Protein AF-L9X2I9-F1 (afdb_monomer_lite)

pLDDT: mean 94.03, std 6.96, range [42.66, 98.81]

Sequence (224 aa):
MGAYCETPVAVFLYNRPDTTARMIEAVAAVEPETLYVVANGPVDERDAERCAAARAAVEDRIDWDCDVRRTYRERNHGVSSVHEGIDWVFEREQEAIFVEDDCVPNESFFEFCEAMLERYRDDERIMSVNGTNRLETWKTDRRDYHFVTYQGVWGWATWRRAWEHYDPEMREWADPGVRNRVRDVICDDEQVAYQFERFRKRYEGESVAWSKPWRFAITINNGR

Radius of gyration: 18.01 Å; chains: 1; bounding box: 46×40×46 Å

Structure (mmCIF, N/CA/C/O backbone):
data_AF-L9X2I9-F1
#
_entry.id   AF-L9X2I9-F1
#
loop_
_atom_site.group_PDB
_atom_site.id
_atom_site.type_symbol
_atom_site.label_atom_id
_atom_site.label_alt_id
_atom_site.label_comp_id
_atom_site.label_asym_id
_atom_site.label_entity_id
_atom_site.label_seq_id
_atom_site.pdbx_PDB_ins_code
_atom_site.Cartn_x
_atom_site.Cartn_y
_atom_site.Cartn_z
_atom_site.occupancy
_atom_site.B_iso_or_equiv
_atom_site.auth_seq_id
_atom_site.auth_comp_id
_atom_site.auth_asym_id
_atom_site.auth_atom_id
_atom_site.pdbx_PDB_model_num
ATOM 1 N N . MET A 1 1 ? -26.133 -10.181 8.904 1.00 42.66 1 MET A N 1
ATOM 2 C CA . MET A 1 1 ? -24.872 -10.933 9.026 1.00 42.66 1 MET A CA 1
ATOM 3 C C . MET A 1 1 ? -23.821 -9.947 8.581 1.00 42.66 1 MET A C 1
ATOM 5 O O . MET A 1 1 ? -23.955 -9.492 7.453 1.00 42.66 1 MET A O 1
ATOM 9 N N . GLY A 1 2 ? -22.970 -9.476 9.498 1.00 55.00 2 GLY A N 1
ATOM 10 C CA . GLY A 1 2 ? -21.916 -8.511 9.169 1.00 55.00 2 GLY A CA 1
ATOM 11 C C . GLY A 1 2 ? -21.012 -9.079 8.080 1.00 55.00 2 GLY A C 1
ATOM 12 O O . GLY A 1 2 ? -20.888 -10.303 7.977 1.00 55.00 2 GLY A O 1
ATOM 13 N N . ALA A 1 3 ? -20.485 -8.210 7.220 1.00 62.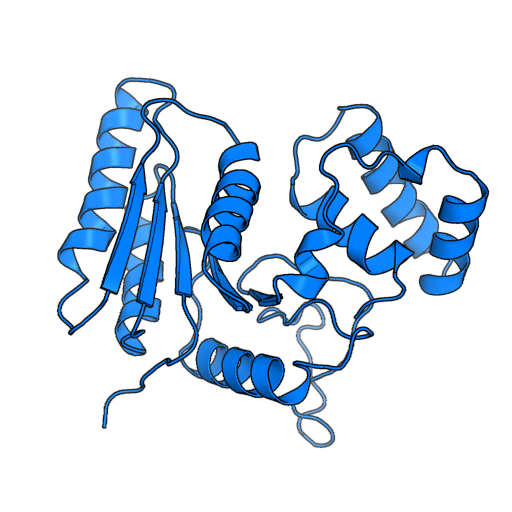09 3 ALA A N 1
ATOM 14 C CA . ALA A 1 3 ? -19.417 -8.602 6.315 1.00 62.09 3 ALA A CA 1
ATOM 15 C C . ALA A 1 3 ? -18.187 -8.918 7.173 1.00 62.09 3 ALA A C 1
ATOM 17 O O . ALA A 1 3 ? -17.906 -8.191 8.120 1.00 62.09 3 ALA A O 1
ATOM 18 N N . TYR A 1 4 ? -17.514 -10.022 6.872 1.00 86.81 4 TYR A N 1
ATOM 19 C CA . TYR A 1 4 ? -16.376 -10.516 7.633 1.00 86.81 4 TYR A CA 1
ATOM 20 C C . TYR A 1 4 ? -15.234 -10.755 6.657 1.00 86.81 4 TYR A C 1
ATOM 22 O O . TYR A 1 4 ? -15.432 -11.453 5.663 1.00 86.81 4 TYR A O 1
ATOM 30 N N . CYS A 1 5 ? -14.083 -10.143 6.920 1.00 91.75 5 CYS A N 1
ATOM 31 C CA . CYS A 1 5 ? -12.882 -10.256 6.100 1.00 91.75 5 CYS A CA 1
ATOM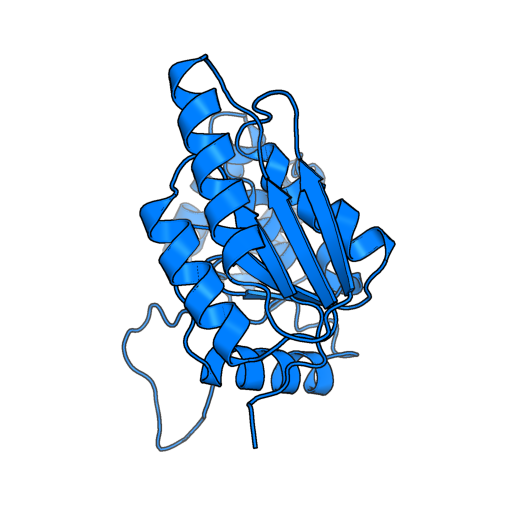 32 C C . CYS A 1 5 ? -11.880 -11.182 6.805 1.00 91.75 5 CYS A C 1
ATOM 34 O O . CYS A 1 5 ? -11.317 -10.829 7.845 1.00 91.75 5 CYS A O 1
ATOM 36 N N . GLU A 1 6 ? -11.650 -12.361 6.230 1.00 95.25 6 GLU A N 1
ATOM 37 C CA . GLU A 1 6 ? -10.678 -13.345 6.725 1.00 95.25 6 GLU A CA 1
ATOM 38 C C . GLU A 1 6 ? -9.246 -12.933 6.359 1.00 95.25 6 GLU A C 1
ATOM 40 O O . GLU A 1 6 ? -8.290 -13.212 7.085 1.00 95.25 6 GLU A O 1
ATOM 45 N N . THR A 1 7 ? -9.076 -12.234 5.233 1.00 97.81 7 THR A N 1
ATOM 46 C CA . THR A 1 7 ? -7.754 -11.753 4.818 1.00 97.81 7 THR A CA 1
ATOM 47 C C . THR A 1 7 ? -7.257 -10.630 5.739 1.00 97.81 7 THR A C 1
ATOM 49 O O . THR A 1 7 ? -7.987 -9.658 5.953 1.00 97.81 7 THR A O 1
ATOM 52 N N . PRO A 1 8 ? -5.994 -10.673 6.216 1.00 98.50 8 PRO A N 1
ATOM 53 C CA . PRO A 1 8 ? -5.418 -9.592 7.008 1.00 98.50 8 PRO A CA 1
ATOM 54 C C . PRO A 1 8 ? -5.483 -8.238 6.293 1.00 98.50 8 PRO A C 1
ATOM 56 O O . PRO A 1 8 ? -5.056 -8.098 5.141 1.00 98.50 8 PRO A O 1
ATOM 59 N N . VAL A 1 9 ? -5.963 -7.215 7.001 1.00 98.62 9 VAL A N 1
ATOM 60 C CA . VAL A 1 9 ? -6.027 -5.837 6.496 1.00 98.62 9 VAL A CA 1
ATOM 61 C C . VAL A 1 9 ? -4.955 -5.001 7.182 1.00 98.62 9 VAL A C 1
ATOM 63 O O . VAL A 1 9 ? -4.822 -5.019 8.401 1.00 98.62 9 VAL A O 1
ATOM 66 N N . ALA A 1 10 ? -4.193 -4.238 6.408 1.00 98.62 10 ALA A N 1
ATOM 67 C CA . ALA A 1 10 ? -3.175 -3.320 6.885 1.00 98.62 10 ALA A CA 1
ATOM 68 C C . ALA A 1 10 ? -3.505 -1.883 6.486 1.00 98.62 10 ALA A C 1
ATOM 70 O O . ALA A 1 10 ? -3.613 -1.551 5.303 1.00 98.62 10 ALA A O 1
ATOM 71 N N . VAL A 1 11 ? -3.630 -1.019 7.490 1.00 98.50 11 VAL A N 1
ATOM 72 C CA . VAL A 1 11 ? -3.885 0.408 7.316 1.00 98.50 11 VAL A CA 1
ATOM 73 C C . VAL A 1 11 ? -2.619 1.220 7.576 1.00 98.50 11 VAL A C 1
ATOM 75 O O . VAL A 1 11 ? -1.916 1.000 8.566 1.00 98.50 11 VAL A O 1
ATOM 78 N N . PHE A 1 12 ? -2.336 2.179 6.697 1.00 98.25 12 PHE A N 1
ATOM 79 C CA . PHE A 1 12 ? -1.201 3.095 6.817 1.00 98.25 12 PHE A CA 1
ATOM 80 C C . PHE A 1 12 ? -1.703 4.500 7.076 1.00 98.25 12 PHE A C 1
ATOM 82 O O . PHE A 1 12 ? -2.473 5.039 6.283 1.00 98.25 12 PHE A O 1
ATOM 89 N N . LEU A 1 13 ? -1.228 5.114 8.155 1.00 97.56 13 LEU A N 1
ATOM 90 C CA . LEU A 1 13 ? -1.626 6.465 8.524 1.00 97.56 13 LEU A CA 1
ATOM 91 C C . LEU A 1 13 ? -0.455 7.352 8.926 1.00 97.56 13 LEU A C 1
ATOM 93 O O . LEU A 1 13 ? 0.605 6.895 9.370 1.00 97.56 13 LEU A O 1
ATOM 97 N N . TYR A 1 14 ? -0.677 8.657 8.797 1.00 97.44 14 TYR A N 1
ATOM 98 C CA . TYR A 1 14 ? 0.227 9.667 9.321 1.00 97.44 14 TYR A CA 1
ATOM 99 C C . TYR A 1 14 ? -0.506 10.707 10.179 1.00 97.44 14 TYR A C 1
ATOM 101 O O . TYR A 1 14 ? -0.813 10.447 11.340 1.00 97.44 14 TYR A O 1
ATOM 109 N N . ASN A 1 15 ? -0.758 11.897 9.631 1.00 96.81 15 ASN A N 1
ATOM 110 C CA . ASN A 1 15 ? -1.201 13.083 10.368 1.00 96.81 15 ASN A CA 1
ATOM 111 C C . ASN A 1 15 ? -2.535 13.640 9.837 1.00 96.81 15 ASN A C 1
ATOM 113 O O . ASN A 1 15 ? -2.806 14.839 9.968 1.00 96.81 15 ASN A O 1
ATOM 117 N N . ARG A 1 16 ? -3.357 12.787 9.209 1.00 96.94 16 ARG A N 1
ATOM 118 C CA . ARG A 1 16 ? -4.638 13.154 8.585 1.00 96.94 16 ARG A CA 1
ATOM 119 C C . ARG A 1 16 ? -5.823 12.540 9.345 1.00 96.94 16 ARG A C 1
ATOM 121 O O . ARG A 1 16 ? -6.433 11.595 8.846 1.00 96.94 16 ARG A O 1
ATOM 128 N N . PRO A 1 17 ? -6.168 13.045 10.545 1.00 97.31 17 PRO A N 1
ATOM 129 C CA . PRO A 1 17 ? -7.191 12.428 11.391 1.00 97.31 17 PRO A CA 1
ATOM 130 C C . PRO A 1 17 ? -8.556 12.303 10.701 1.00 97.31 17 PRO A C 1
ATOM 132 O O . PRO A 1 17 ? -9.184 11.255 10.800 1.00 97.31 17 PRO A O 1
ATOM 135 N N . ASP A 1 18 ? -8.984 13.313 9.938 1.00 97.56 18 ASP A N 1
ATOM 136 C CA . ASP A 1 18 ? -10.309 13.314 9.303 1.00 97.56 18 ASP A CA 1
ATOM 137 C C . ASP A 1 18 ? -10.455 12.241 8.212 1.00 97.56 18 ASP A C 1
ATOM 139 O O . ASP A 1 18 ? -11.487 11.579 8.112 1.00 97.56 18 ASP A O 1
ATOM 143 N N . THR A 1 19 ? -9.433 12.055 7.370 1.00 97.81 19 THR A N 1
ATOM 144 C CA . THR A 1 19 ? -9.473 11.020 6.324 1.00 97.81 19 THR A CA 1
ATOM 145 C C . THR A 1 19 ? -9.186 9.640 6.902 1.00 97.81 19 THR A C 1
ATOM 147 O O . THR A 1 19 ? -9.836 8.684 6.491 1.00 97.81 19 THR A O 1
ATOM 150 N N . THR A 1 20 ? -8.329 9.554 7.928 1.00 98.19 20 THR A N 1
ATOM 151 C CA . THR A 1 20 ? -8.096 8.321 8.699 1.00 98.19 20 THR A CA 1
ATOM 152 C C . THR A 1 20 ? -9.396 7.808 9.311 1.00 98.19 20 THR A C 1
ATOM 154 O O . THR A 1 20 ? -9.710 6.636 9.150 1.00 98.19 20 THR A O 1
ATOM 157 N N . ALA A 1 21 ? -10.185 8.686 9.941 1.00 97.88 21 ALA A N 1
ATOM 158 C CA . ALA A 1 21 ? -11.483 8.346 10.522 1.00 97.88 21 ALA A CA 1
ATOM 159 C C . ALA A 1 21 ? -12.442 7.737 9.486 1.00 97.88 21 ALA A C 1
ATOM 161 O O . ALA A 1 21 ? -13.050 6.702 9.734 1.00 97.88 21 ALA A O 1
ATOM 162 N N . ARG A 1 22 ? -12.531 8.341 8.297 1.00 97.69 22 ARG A N 1
ATOM 163 C CA . ARG A 1 22 ? -13.383 7.837 7.208 1.00 97.69 22 ARG A CA 1
ATOM 164 C C . ARG A 1 22 ? -12.883 6.516 6.629 1.00 97.69 22 ARG A C 1
ATOM 166 O O . ARG A 1 22 ? -13.685 5.668 6.259 1.00 97.69 22 ARG A O 1
ATOM 173 N N . MET A 1 23 ? -11.566 6.366 6.506 1.00 97.81 23 MET A N 1
ATOM 174 C CA . MET A 1 23 ? -10.943 5.143 6.008 1.00 97.81 23 MET A CA 1
ATOM 175 C C . MET A 1 23 ? -11.195 3.983 6.973 1.00 97.81 23 MET A C 1
ATOM 177 O O . MET A 1 23 ? -11.681 2.940 6.543 1.00 97.81 23 MET A O 1
ATOM 181 N N . ILE A 1 24 ? -10.945 4.172 8.272 1.00 97.81 24 ILE A N 1
ATOM 182 C CA . ILE A 1 24 ? -11.131 3.096 9.250 1.00 97.81 24 ILE A CA 1
ATOM 183 C C . ILE A 1 24 ? -12.615 2.776 9.476 1.00 97.81 24 ILE A C 1
ATOM 185 O O . ILE A 1 24 ? -12.927 1.622 9.718 1.00 97.81 24 ILE A O 1
ATOM 189 N N . GLU A 1 25 ? -13.544 3.729 9.309 1.00 96.75 25 GLU A N 1
ATOM 190 C CA . GLU A 1 25 ? -14.991 3.432 9.270 1.00 96.75 25 GLU A CA 1
ATOM 191 C C . GLU A 1 25 ? -15.341 2.437 8.153 1.00 96.75 25 GLU A C 1
ATOM 193 O O . GLU A 1 25 ? -16.129 1.520 8.368 1.00 96.75 25 GLU A O 1
ATOM 198 N N . ALA A 1 26 ? -14.729 2.579 6.974 1.00 96.31 26 ALA A N 1
ATOM 199 C CA . ALA A 1 26 ? -14.939 1.646 5.870 1.00 96.31 26 ALA A CA 1
ATOM 200 C C . ALA A 1 26 ? -14.298 0.270 6.118 1.00 96.31 26 ALA A C 1
ATOM 202 O O . ALA A 1 26 ? -14.840 -0.739 5.680 1.00 96.31 26 ALA A O 1
ATOM 203 N N . VAL A 1 27 ? -13.163 0.219 6.822 1.00 97.19 27 VAL A N 1
ATOM 204 C CA . VAL A 1 27 ? -12.520 -1.045 7.230 1.00 97.19 27 VAL A CA 1
ATOM 205 C C . VAL A 1 27 ? -13.320 -1.737 8.338 1.00 97.19 27 VAL A C 1
ATOM 207 O O . VAL A 1 27 ? -13.509 -2.946 8.287 1.00 97.19 27 VAL A O 1
ATOM 210 N N . ALA A 1 28 ? -13.835 -0.984 9.312 1.00 96.25 28 ALA A N 1
ATOM 211 C CA . ALA A 1 28 ? -14.653 -1.510 10.403 1.00 96.25 28 ALA A CA 1
ATOM 212 C C . ALA A 1 28 ? -15.949 -2.159 9.895 1.00 96.25 28 ALA A C 1
ATOM 214 O O . ALA A 1 28 ? -16.414 -3.132 10.473 1.00 96.25 28 ALA A O 1
ATOM 215 N N . ALA A 1 29 ? -16.499 -1.677 8.773 1.00 95.56 29 ALA A N 1
ATOM 216 C CA . ALA A 1 29 ? -17.697 -2.246 8.155 1.00 95.56 29 ALA A CA 1
ATOM 217 C C . ALA A 1 29 ? -17.538 -3.707 7.686 1.00 95.56 29 ALA A C 1
ATOM 219 O O . ALA A 1 29 ? -18.548 -4.382 7.485 1.00 95.56 29 ALA A O 1
ATOM 220 N N . VAL A 1 30 ? -16.299 -4.185 7.506 1.00 95.94 30 VAL A N 1
ATOM 221 C CA . VAL A 1 30 ? -15.996 -5.577 7.126 1.00 95.94 30 VAL A CA 1
ATOM 222 C C . VAL A 1 30 ? -15.330 -6.385 8.245 1.00 95.94 30 VAL A C 1
ATOM 224 O O . VAL A 1 30 ? -14.873 -7.495 7.982 1.00 95.94 30 VAL A O 1
ATOM 227 N N . GLU A 1 31 ? -15.246 -5.821 9.457 1.00 96.75 31 GLU A N 1
ATOM 228 C CA . GLU A 1 31 ? -14.822 -6.498 10.693 1.00 96.75 31 GLU A CA 1
ATOM 229 C C . GLU A 1 31 ? -13.649 -7.492 10.492 1.00 96.75 31 GLU A C 1
ATOM 231 O O . GLU A 1 31 ? -13.812 -8.687 10.745 1.00 96.75 31 GLU A O 1
ATOM 236 N N . PRO A 1 32 ? -12.467 -7.062 9.994 1.00 97.06 32 PRO A N 1
ATOM 237 C CA . PRO A 1 32 ? -11.387 -7.992 9.672 1.00 97.06 32 PRO A CA 1
ATOM 238 C C . PRO A 1 32 ? -10.874 -8.731 10.912 1.00 97.06 32 PRO A C 1
ATOM 240 O O . PRO A 1 32 ? -10.673 -8.110 11.961 1.00 97.06 32 PRO A O 1
ATOM 243 N N . GLU A 1 33 ? -10.570 -10.027 10.775 1.00 96.50 33 GLU A N 1
ATOM 244 C CA . GLU A 1 33 ? -10.039 -10.848 11.882 1.00 96.50 33 GLU A CA 1
ATOM 245 C C . GLU A 1 33 ? -8.715 -10.314 12.420 1.00 96.50 33 GLU A C 1
ATOM 247 O O . GLU A 1 33 ? -8.444 -10.343 13.619 1.00 96.50 33 GLU A O 1
ATOM 252 N N . THR A 1 34 ? -7.867 -9.847 11.505 1.00 98.19 34 THR A N 1
ATOM 253 C CA . THR A 1 34 ? -6.534 -9.330 11.794 1.00 98.19 34 THR A CA 1
ATOM 254 C C . THR A 1 34 ? -6.392 -7.950 11.175 1.00 98.19 34 THR A C 1
ATOM 256 O O . THR A 1 34 ? -6.480 -7.791 9.953 1.00 98.19 34 THR A O 1
ATOM 259 N N . LEU A 1 35 ? -6.113 -6.957 12.019 1.00 98.62 35 LEU A N 1
ATOM 260 C CA . LEU A 1 35 ? -5.890 -5.578 11.602 1.00 98.62 35 LEU A CA 1
ATOM 261 C C . LEU A 1 35 ? -4.475 -5.132 11.961 1.00 98.62 35 LEU A C 1
ATOM 263 O O . LEU A 1 35 ? -4.087 -5.037 13.124 1.00 98.62 35 LEU A O 1
ATOM 267 N N . TYR A 1 36 ? -3.713 -4.774 10.943 1.00 98.81 36 TYR A N 1
ATOM 268 C CA . TYR A 1 36 ? -2.410 -4.154 11.076 1.00 98.81 36 TYR A CA 1
ATOM 269 C C . TYR A 1 36 ? -2.538 -2.635 11.004 1.00 98.81 36 TYR A C 1
ATOM 271 O O . TYR A 1 36 ? -3.027 -2.092 10.019 1.00 98.81 36 TYR A O 1
ATOM 279 N N . VAL A 1 37 ? -2.051 -1.933 12.023 1.00 98.56 37 VAL A N 1
ATOM 280 C CA . VAL A 1 37 ? -2.056 -0.468 12.079 1.00 98.56 37 VAL A CA 1
ATOM 281 C C . VAL A 1 37 ? -0.621 0.044 12.018 1.00 98.56 37 VAL A C 1
ATOM 283 O O . VAL A 1 37 ? 0.136 -0.038 12.992 1.00 98.56 37 VAL A O 1
ATOM 286 N N . VAL A 1 38 ? -0.241 0.583 10.861 1.00 98.38 38 VAL A N 1
ATOM 287 C CA . VAL A 1 38 ? 1.079 1.165 10.604 1.00 98.38 38 VAL A CA 1
ATOM 288 C C . VAL A 1 38 ? 0.956 2.684 10.655 1.00 98.38 38 VAL A C 1
ATOM 290 O O . VAL A 1 38 ? 0.356 3.296 9.774 1.00 98.38 38 VAL A O 1
ATOM 293 N N . ALA A 1 39 ? 1.544 3.317 11.672 1.00 97.94 39 ALA A N 1
ATOM 294 C CA . ALA A 1 39 ? 1.530 4.772 11.794 1.00 97.94 39 ALA A CA 1
ATOM 295 C C . ALA A 1 39 ? 2.936 5.363 11.715 1.00 97.94 39 ALA A C 1
ATOM 297 O O . ALA A 1 39 ? 3.821 5.034 12.515 1.00 97.94 39 ALA A O 1
ATOM 298 N N . ASN A 1 40 ? 3.125 6.307 10.794 1.00 97.25 40 ASN A N 1
ATOM 299 C CA . ASN A 1 40 ? 4.348 7.098 10.741 1.00 97.25 40 ASN A CA 1
ATOM 300 C C . ASN A 1 40 ? 4.435 8.046 11.959 1.00 97.25 40 ASN A C 1
ATOM 302 O O . ASN A 1 40 ? 3.467 8.244 12.705 1.00 97.25 40 ASN A O 1
ATOM 306 N N . GLY A 1 41 ? 5.624 8.588 12.206 1.00 97.06 41 GLY A N 1
ATOM 307 C CA . GLY A 1 41 ? 5.893 9.477 13.332 1.00 97.06 41 GLY A CA 1
ATOM 308 C C . GLY A 1 41 ? 5.898 10.947 12.919 1.00 97.06 41 GLY A C 1
ATOM 309 O O . GLY A 1 41 ? 6.063 11.248 11.735 1.00 97.06 41 GLY A O 1
ATOM 310 N N . PRO A 1 42 ? 5.739 11.872 13.875 1.00 97.38 42 PRO A N 1
ATOM 311 C CA . PRO A 1 42 ? 5.698 13.302 13.596 1.00 97.38 42 PRO A CA 1
ATOM 312 C C . PRO A 1 42 ? 7.039 13.856 13.096 1.00 97.38 42 PRO A C 1
ATOM 314 O O . PRO A 1 42 ? 8.109 13.340 13.437 1.00 97.38 42 PRO A O 1
ATOM 317 N N . VAL A 1 43 ? 6.977 14.925 12.295 1.00 96.25 43 VAL A N 1
ATOM 318 C CA . VAL A 1 43 ? 8.146 15.754 11.935 1.00 96.25 43 VAL A CA 1
ATOM 319 C C . VAL A 1 43 ? 8.406 16.828 12.999 1.00 96.25 43 VAL A C 1
ATOM 321 O O . VAL A 1 43 ? 9.559 17.152 13.276 1.00 96.25 43 VAL A O 1
ATOM 324 N N . ASP A 1 44 ? 7.344 17.358 13.609 1.00 94.75 44 ASP A N 1
ATOM 325 C CA . ASP A 1 44 ? 7.378 18.421 14.615 1.00 94.75 44 ASP A CA 1
ATOM 326 C C . ASP A 1 44 ? 6.213 18.298 15.624 1.00 94.75 44 ASP A C 1
ATOM 328 O O . ASP A 1 44 ? 5.414 17.362 15.566 1.00 94.75 44 ASP A O 1
ATOM 332 N N . GLU A 1 45 ? 6.114 19.232 16.574 1.00 90.44 45 GLU A N 1
ATOM 333 C CA . GLU A 1 45 ? 5.072 19.231 17.616 1.00 90.44 45 GLU A CA 1
ATOM 334 C C . GLU A 1 45 ? 3.646 19.347 17.056 1.00 90.44 45 GLU A C 1
ATOM 336 O O . GLU A 1 45 ? 2.729 18.705 17.569 1.00 90.44 45 GLU A O 1
ATOM 341 N N . ARG A 1 46 ? 3.443 20.110 15.974 1.00 87.81 46 ARG A N 1
ATOM 342 C CA . ARG A 1 46 ? 2.120 20.245 15.347 1.00 87.81 46 ARG A CA 1
ATOM 343 C C . ARG A 1 46 ? 1.693 18.926 14.712 1.00 87.81 46 ARG A C 1
ATOM 345 O O . ARG A 1 46 ? 0.525 18.539 14.794 1.00 87.81 46 ARG A O 1
ATOM 352 N N . ASP A 1 47 ? 2.633 18.241 14.071 1.00 93.62 47 ASP A N 1
ATOM 353 C CA . ASP A 1 47 ? 2.394 16.906 13.546 1.00 93.62 47 ASP A CA 1
ATOM 354 C C . ASP A 1 47 ? 2.200 15.880 14.665 1.00 93.62 47 ASP A C 1
ATOM 356 O O . ASP A 1 47 ? 1.435 14.939 14.467 1.00 93.62 47 ASP A O 1
ATOM 360 N N . ALA A 1 48 ? 2.803 16.060 15.846 1.00 96.81 48 ALA A N 1
ATOM 361 C CA . ALA A 1 48 ? 2.623 15.151 16.979 1.00 96.81 48 ALA A CA 1
ATOM 362 C C . ALA A 1 48 ? 1.163 15.098 17.450 1.00 96.81 48 ALA A C 1
ATOM 364 O O . ALA A 1 48 ? 0.613 14.004 17.593 1.00 96.81 48 ALA A O 1
ATOM 365 N N . GLU A 1 49 ? 0.509 16.255 17.601 1.00 97.12 49 GLU A N 1
ATOM 366 C CA . GLU A 1 49 ? -0.919 16.325 17.946 1.00 97.12 49 GLU A CA 1
ATOM 367 C C . GLU A 1 49 ? -1.792 15.639 16.887 1.00 97.12 49 GLU A C 1
ATOM 369 O O . GLU A 1 49 ? -2.689 14.858 17.208 1.00 97.12 49 GLU A O 1
ATOM 374 N N . ARG A 1 50 ? -1.502 15.876 15.604 1.00 97.75 50 ARG A N 1
ATOM 375 C CA . ARG A 1 50 ? -2.255 15.282 14.491 1.00 97.75 50 ARG A CA 1
ATOM 376 C C . ARG A 1 50 ? -2.042 13.780 14.353 1.00 97.75 50 ARG A C 1
ATOM 378 O O . ARG A 1 50 ? -2.999 13.067 14.071 1.00 97.75 50 ARG A O 1
ATOM 385 N N . CYS A 1 51 ? -0.819 13.296 14.558 1.00 98.12 51 CYS A N 1
ATOM 386 C CA . CYS A 1 51 ? -0.514 11.867 14.582 1.00 98.12 51 CYS A CA 1
ATOM 387 C C . CYS A 1 51 ? -1.243 11.182 15.738 1.00 98.12 51 CYS A C 1
ATOM 389 O O . CYS A 1 51 ? -1.811 10.110 15.552 1.00 98.12 51 CYS A O 1
ATOM 391 N N . ALA A 1 52 ? -1.257 11.802 16.923 1.00 98.00 52 ALA A N 1
ATOM 392 C CA . ALA A 1 52 ? -1.998 11.284 18.068 1.00 98.00 52 ALA A CA 1
ATOM 393 C C . ALA A 1 52 ? -3.503 11.210 17.770 1.00 98.00 52 ALA A C 1
ATOM 395 O O . ALA A 1 52 ? -4.114 10.174 18.015 1.00 98.00 52 ALA A O 1
ATOM 396 N N . ALA A 1 53 ? -4.075 12.257 17.167 1.00 98.00 53 ALA A N 1
ATOM 397 C CA . ALA A 1 53 ? -5.479 12.272 16.761 1.00 98.00 53 ALA A CA 1
ATOM 398 C C . ALA A 1 53 ? -5.803 11.218 15.686 1.00 98.00 53 ALA A C 1
ATOM 400 O O . ALA A 1 53 ? -6.842 10.573 15.766 1.00 98.00 53 ALA A O 1
ATOM 401 N N . ALA A 1 54 ? -4.924 11.010 14.700 1.00 98.31 54 ALA A N 1
ATOM 402 C CA . ALA A 1 54 ? -5.119 9.989 13.670 1.00 98.31 54 ALA A CA 1
ATOM 403 C C . ALA A 1 54 ? -5.048 8.568 14.250 1.00 98.31 54 ALA A C 1
ATOM 405 O O . ALA A 1 54 ? -5.880 7.730 13.915 1.00 98.31 54 ALA A O 1
ATOM 406 N N . ARG A 1 55 ? -4.106 8.308 15.167 1.00 98.12 55 ARG A N 1
ATOM 407 C CA . ARG A 1 55 ? -4.024 7.031 15.894 1.00 98.12 55 ARG A CA 1
ATOM 408 C C . ARG A 1 55 ? -5.283 6.805 16.731 1.00 98.12 55 ARG A C 1
ATOM 410 O O . ARG A 1 55 ? -5.897 5.757 16.603 1.00 98.12 55 ARG A O 1
ATOM 417 N N . ALA A 1 56 ? -5.709 7.802 17.509 1.00 98.12 56 ALA A N 1
ATOM 418 C CA . ALA A 1 56 ? -6.939 7.724 18.299 1.00 98.12 56 ALA A CA 1
ATOM 419 C C . ALA A 1 56 ? -8.175 7.463 17.425 1.00 98.12 56 ALA A C 1
ATOM 421 O O . ALA A 1 56 ? -8.990 6.618 17.767 1.00 98.12 56 ALA A O 1
ATOM 422 N N . ALA A 1 57 ? -8.272 8.099 16.250 1.00 97.44 57 ALA A N 1
ATOM 423 C CA . ALA A 1 57 ? -9.377 7.869 15.323 1.00 97.44 57 ALA A CA 1
ATOM 424 C C . ALA A 1 57 ? -9.517 6.397 14.902 1.00 97.44 57 ALA A C 1
ATOM 426 O O . ALA A 1 57 ? -10.648 5.959 14.693 1.00 97.44 57 ALA A O 1
ATOM 427 N N . VAL A 1 58 ? -8.402 5.665 14.787 1.00 97.50 58 VAL A N 1
ATOM 428 C CA . VAL A 1 58 ? -8.397 4.216 14.541 1.00 97.50 58 VAL A CA 1
ATOM 429 C C . VAL A 1 58 ? -8.814 3.450 15.789 1.00 97.50 58 VAL A C 1
ATOM 431 O O . VAL A 1 58 ? -9.754 2.668 15.718 1.00 97.50 58 VAL A O 1
ATOM 434 N N . GLU A 1 59 ? -8.161 3.694 16.928 1.00 96.25 59 GLU A N 1
ATOM 435 C CA . GLU A 1 59 ? -8.432 2.955 18.172 1.00 96.25 59 GLU A CA 1
ATOM 436 C C . GLU A 1 59 ? -9.896 3.082 18.623 1.00 96.25 59 GLU A C 1
ATOM 438 O O . GLU A 1 59 ? -10.500 2.096 19.030 1.00 96.25 59 GLU A O 1
ATOM 443 N N . ASP A 1 60 ? -10.486 4.273 18.495 1.00 96.19 60 ASP A N 1
ATOM 444 C CA . ASP A 1 60 ? -11.858 4.564 18.929 1.00 96.19 60 ASP A CA 1
ATOM 445 C C . ASP A 1 60 ? -12.933 3.871 18.073 1.00 96.19 60 ASP A C 1
ATOM 447 O O . ASP A 1 60 ? -14.110 3.884 18.435 1.00 96.19 60 ASP A O 1
ATOM 451 N N . ARG A 1 61 ? -12.555 3.317 16.916 1.00 94.81 61 ARG A N 1
ATOM 452 C CA . ARG A 1 61 ? -13.471 2.696 15.946 1.00 94.81 61 ARG A CA 1
ATOM 453 C C . ARG A 1 61 ? -13.324 1.187 15.848 1.00 94.81 61 ARG A C 1
ATOM 455 O O . ARG A 1 61 ? -14.054 0.583 15.075 1.00 94.81 61 ARG A O 1
ATOM 462 N N . ILE A 1 62 ? -12.399 0.590 16.598 1.00 94.00 62 ILE A N 1
ATOM 463 C CA . ILE A 1 62 ? -12.260 -0.863 16.662 1.00 94.00 62 ILE A CA 1
ATOM 464 C C . ILE A 1 62 ? -13.128 -1.381 17.808 1.00 94.00 62 ILE A C 1
ATOM 466 O O . ILE A 1 62 ? -12.719 -1.351 18.969 1.00 94.00 62 ILE A O 1
ATOM 470 N N . ASP A 1 63 ? -14.339 -1.827 17.479 1.00 93.12 63 ASP A N 1
ATOM 471 C CA . ASP A 1 63 ? -15.344 -2.322 18.428 1.00 93.12 63 ASP A CA 1
ATOM 472 C C . ASP A 1 63 ? -15.778 -3.783 18.185 1.00 93.12 63 ASP A C 1
ATOM 474 O O . ASP A 1 63 ? -16.683 -4.277 18.865 1.00 93.12 63 ASP A O 1
ATOM 478 N N . TRP A 1 64 ? -15.092 -4.497 17.286 1.00 95.00 64 TRP A N 1
ATOM 479 C CA . TRP A 1 64 ? -15.289 -5.923 17.001 1.00 95.00 64 TRP A CA 1
ATOM 480 C C . TRP A 1 64 ? -14.135 -6.791 17.537 1.00 95.00 64 TRP A C 1
ATOM 482 O O . TRP A 1 64 ? -13.096 -6.285 17.969 1.00 95.00 64 TRP A O 1
ATOM 492 N N . ASP A 1 65 ? -14.322 -8.115 17.542 1.00 94.62 65 ASP A N 1
ATOM 493 C CA . ASP A 1 65 ? -13.274 -9.067 17.935 1.00 94.62 65 ASP A CA 1
ATOM 494 C C . ASP A 1 65 ? -12.192 -9.127 16.848 1.00 94.62 65 ASP A C 1
ATOM 496 O O . ASP A 1 65 ? -12.441 -9.600 15.741 1.00 94.62 65 ASP A O 1
ATOM 500 N N . CYS A 1 66 ? -11.011 -8.580 17.144 1.00 95.25 66 CYS A N 1
ATOM 501 C CA . CYS A 1 66 ? -9.950 -8.351 16.168 1.00 95.25 66 CYS A CA 1
ATOM 502 C C . CYS A 1 66 ? -8.563 -8.539 16.794 1.00 95.25 66 CYS A C 1
ATOM 504 O O . CYS A 1 66 ? -8.250 -7.940 17.831 1.00 95.25 66 CYS A O 1
ATOM 506 N N . ASP A 1 67 ? -7.684 -9.297 16.133 1.00 97.56 67 ASP A N 1
ATOM 507 C CA . ASP A 1 67 ? -6.254 -9.289 16.438 1.00 97.56 67 ASP A CA 1
ATOM 508 C C . ASP A 1 67 ? -5.603 -8.035 15.840 1.00 97.56 67 ASP A C 1
ATOM 510 O O . ASP A 1 67 ? -5.172 -7.995 14.683 1.00 97.56 67 ASP A O 1
ATOM 514 N N . VAL A 1 68 ? -5.551 -6.977 16.651 1.00 98.19 68 VAL A N 1
ATOM 515 C CA . VAL A 1 68 ? -4.989 -5.692 16.236 1.00 98.19 68 VAL A CA 1
ATOM 516 C C . VAL A 1 68 ? -3.497 -5.614 16.555 1.00 98.19 68 VAL A C 1
ATOM 518 O O . VAL A 1 68 ? -3.081 -5.532 17.718 1.00 98.19 68 VAL A O 1
ATOM 521 N N . ARG A 1 69 ? -2.673 -5.501 15.513 1.00 98.44 69 ARG A N 1
ATOM 522 C CA . ARG A 1 69 ? -1.210 -5.413 15.598 1.00 98.44 69 ARG A CA 1
ATOM 523 C C . ARG A 1 69 ? -0.752 -4.021 15.185 1.00 98.44 69 ARG A C 1
ATOM 525 O O . ARG A 1 69 ? -1.071 -3.544 14.104 1.00 98.44 69 ARG A O 1
ATOM 532 N N . ARG A 1 70 ? 0.032 -3.354 16.034 1.00 97.94 70 ARG A N 1
ATOM 533 C CA . ARG A 1 70 ? 0.368 -1.929 15.873 1.00 97.94 70 ARG A CA 1
ATOM 534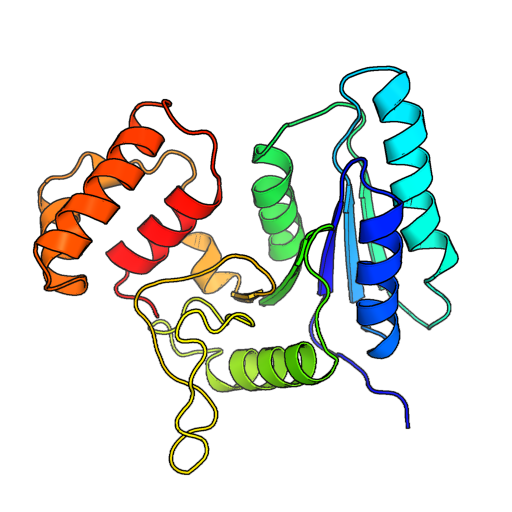 C C . ARG A 1 70 ? 1.867 -1.719 15.716 1.00 97.94 70 ARG A C 1
ATOM 536 O O . ARG A 1 70 ? 2.655 -2.299 16.461 1.00 97.94 70 ARG A O 1
ATOM 543 N N . THR A 1 71 ? 2.252 -0.823 14.813 1.00 97.25 71 THR A N 1
ATOM 544 C CA . THR A 1 71 ? 3.615 -0.288 14.734 1.00 97.25 71 THR A CA 1
ATOM 545 C C . THR A 1 71 ? 3.571 1.225 14.558 1.00 97.25 71 THR A C 1
ATOM 547 O O . THR A 1 71 ? 3.177 1.753 13.517 1.00 97.25 71 THR A O 1
ATOM 550 N N . TYR A 1 72 ? 3.932 1.945 15.622 1.00 97.12 72 TYR A N 1
ATOM 551 C CA . TYR A 1 72 ? 3.891 3.405 15.674 1.00 97.12 72 TYR A CA 1
ATOM 552 C C . TYR A 1 72 ? 5.307 3.947 15.747 1.00 97.12 72 TYR A C 1
ATOM 554 O O . TYR A 1 72 ? 6.035 3.704 16.709 1.00 97.12 72 TYR A O 1
ATOM 562 N N . ARG A 1 73 ? 5.708 4.702 14.726 1.00 96.06 73 ARG A N 1
ATOM 563 C CA . ARG A 1 73 ? 7.025 5.336 14.708 1.00 96.06 73 ARG A CA 1
ATOM 564 C C . ARG A 1 73 ? 7.043 6.554 15.634 1.00 96.06 73 ARG A C 1
ATOM 566 O O . ARG A 1 73 ? 6.085 7.331 15.702 1.00 96.06 73 ARG A O 1
ATOM 573 N N . GLU A 1 74 ? 8.170 6.737 16.318 1.00 95.44 74 GLU A N 1
ATOM 574 C CA . GLU A 1 74 ? 8.439 7.923 17.143 1.00 95.44 74 GLU A CA 1
ATOM 575 C C . GLU A 1 74 ? 8.803 9.149 16.298 1.00 95.44 74 GLU A C 1
ATOM 577 O O . GLU A 1 74 ? 8.590 10.281 16.723 1.00 95.44 74 GLU A O 1
ATOM 582 N N . ARG A 1 75 ? 9.360 8.934 15.101 1.00 95.00 75 ARG A N 1
ATOM 583 C CA . ARG A 1 75 ? 9.814 9.986 14.183 1.00 95.00 75 ARG A CA 1
ATOM 584 C C . ARG A 1 75 ? 9.328 9.710 12.773 1.00 95.00 75 ARG A C 1
ATOM 586 O O . ARG A 1 75 ? 9.054 8.564 12.421 1.00 95.00 75 ARG A O 1
ATOM 593 N N . ASN A 1 76 ? 9.244 10.758 11.966 1.00 95.69 76 ASN A N 1
ATOM 594 C CA . ASN A 1 76 ? 8.860 10.624 10.571 1.00 95.69 76 ASN A CA 1
ATOM 595 C C . ASN A 1 76 ? 9.938 9.891 9.758 1.00 95.69 76 ASN A C 1
ATOM 597 O O . ASN A 1 76 ? 11.069 10.359 9.650 1.00 95.69 76 ASN A O 1
ATOM 601 N N . HIS A 1 77 ? 9.574 8.757 9.163 1.00 93.56 77 HIS A N 1
ATOM 602 C CA . HIS A 1 77 ? 10.414 8.011 8.214 1.00 93.56 77 HIS A CA 1
ATOM 603 C C . HIS A 1 77 ? 10.110 8.406 6.754 1.00 93.56 77 HIS A C 1
ATOM 605 O O . HIS A 1 77 ? 10.591 7.808 5.796 1.00 93.56 77 HIS A O 1
ATOM 611 N N . GLY A 1 78 ? 9.262 9.414 6.546 1.00 92.81 78 GLY A N 1
ATOM 612 C CA . GLY A 1 78 ? 8.768 9.791 5.232 1.00 92.81 78 GLY A CA 1
ATOM 613 C C . GLY A 1 78 ? 8.076 8.622 4.537 1.00 92.81 78 GLY A C 1
ATOM 614 O O . GLY A 1 78 ? 7.399 7.801 5.158 1.00 92.81 78 GLY A O 1
ATOM 615 N N . VAL A 1 79 ? 8.275 8.547 3.226 1.00 89.38 79 VAL A N 1
ATOM 616 C CA . VAL A 1 79 ? 7.640 7.555 2.353 1.00 89.38 79 VAL A CA 1
ATOM 617 C C . VAL A 1 79 ? 8.188 6.134 2.584 1.00 89.38 79 VAL A C 1
ATOM 619 O O . VAL A 1 79 ? 7.545 5.168 2.175 1.00 89.38 79 VAL A O 1
ATOM 622 N N . SER A 1 80 ? 9.334 5.967 3.267 1.00 90.38 80 SER A N 1
ATOM 623 C CA . SER A 1 80 ? 9.860 4.623 3.553 1.00 90.38 80 SER A CA 1
ATOM 624 C C . SER A 1 80 ? 9.004 3.845 4.548 1.00 90.38 80 SER A C 1
ATOM 626 O O . SER A 1 80 ? 8.917 2.626 4.442 1.00 90.38 80 SER A O 1
ATOM 628 N N . SER A 1 81 ? 8.283 4.555 5.424 1.00 93.44 81 SER A N 1
ATOM 629 C CA . SER A 1 81 ? 7.350 3.956 6.387 1.00 93.44 81 SER A CA 1
ATOM 630 C C . SER A 1 81 ? 6.335 3.001 5.754 1.00 93.44 81 SER A C 1
ATOM 632 O O . SER A 1 81 ? 5.919 2.051 6.411 1.00 93.44 81 SER A O 1
ATOM 634 N N . VAL A 1 82 ? 5.965 3.218 4.485 1.00 95.19 82 VAL A N 1
ATOM 635 C CA . VAL A 1 82 ? 5.005 2.361 3.783 1.00 95.19 82 VAL A CA 1
ATOM 636 C C . VAL A 1 82 ? 5.613 0.996 3.478 1.00 95.19 82 VAL A C 1
ATOM 638 O O . VAL A 1 82 ? 5.084 -0.011 3.931 1.00 95.19 82 VAL A O 1
ATOM 641 N N . HIS A 1 83 ? 6.749 0.932 2.775 1.00 95.75 83 HIS A N 1
ATOM 642 C CA . HIS A 1 83 ? 7.343 -0.367 2.439 1.00 95.75 83 HIS A CA 1
ATOM 643 C C . HIS A 1 83 ? 7.907 -1.087 3.668 1.00 95.75 83 HIS A C 1
ATOM 645 O O . HIS A 1 83 ? 7.740 -2.292 3.765 1.00 95.75 83 HIS A O 1
ATOM 651 N N . GLU A 1 84 ? 8.453 -0.360 4.651 1.00 96.94 84 GLU A N 1
ATOM 652 C CA . GLU A 1 84 ? 8.845 -0.945 5.944 1.00 96.94 84 GLU A CA 1
ATOM 653 C C . GLU A 1 84 ? 7.649 -1.581 6.675 1.00 96.94 84 GLU A C 1
ATOM 655 O O . GLU A 1 84 ? 7.787 -2.612 7.331 1.00 96.94 84 GLU A O 1
ATOM 660 N N . GLY A 1 85 ? 6.467 -0.960 6.589 1.00 98.12 85 GLY A N 1
ATOM 661 C CA . GLY A 1 85 ? 5.244 -1.517 7.158 1.00 98.12 85 GLY A CA 1
ATOM 662 C C . GLY A 1 85 ? 4.738 -2.734 6.384 1.00 98.12 85 GLY A C 1
ATOM 663 O O . GLY A 1 85 ? 4.304 -3.696 7.009 1.00 98.12 85 GLY A O 1
ATOM 664 N N . ILE A 1 86 ? 4.841 -2.729 5.051 1.00 98.38 86 ILE A N 1
ATOM 665 C CA . ILE A 1 86 ? 4.509 -3.893 4.214 1.00 98.38 86 ILE A CA 1
ATOM 666 C C . ILE A 1 86 ? 5.451 -5.067 4.530 1.00 98.38 86 ILE A C 1
ATOM 668 O O . ILE A 1 86 ? 4.974 -6.182 4.733 1.00 98.38 86 ILE A O 1
ATOM 672 N N . ASP A 1 87 ? 6.760 -4.817 4.654 1.00 98.44 87 ASP A N 1
ATOM 673 C CA . ASP A 1 87 ? 7.745 -5.826 5.066 1.00 98.44 87 ASP A CA 1
ATOM 674 C C . ASP A 1 87 ? 7.353 -6.444 6.415 1.00 98.44 87 ASP A C 1
ATOM 676 O O . ASP A 1 87 ? 7.276 -7.663 6.556 1.00 98.44 87 ASP A O 1
ATOM 680 N N . TRP A 1 88 ? 7.013 -5.602 7.394 1.00 98.50 88 TRP A N 1
ATOM 681 C CA . TRP A 1 88 ? 6.591 -6.045 8.722 1.00 98.50 88 TRP A CA 1
ATOM 682 C C . TRP A 1 88 ? 5.294 -6.877 8.719 1.00 98.50 88 TRP A C 1
ATOM 684 O O . TRP A 1 88 ? 5.158 -7.813 9.517 1.00 98.50 88 TRP A O 1
ATOM 694 N N . VAL A 1 89 ? 4.348 -6.579 7.823 1.00 98.75 89 VAL A N 1
ATOM 695 C CA . VAL A 1 89 ? 3.151 -7.411 7.609 1.00 98.75 89 VAL A CA 1
ATOM 696 C C . VAL A 1 89 ? 3.557 -8.776 7.045 1.00 98.75 89 VAL A C 1
ATOM 698 O O . VAL A 1 89 ? 3.190 -9.809 7.607 1.00 98.75 89 VAL A O 1
ATOM 701 N N . PHE A 1 90 ? 4.381 -8.806 5.995 1.00 98.75 90 PHE A N 1
ATOM 702 C CA . PHE A 1 90 ? 4.780 -10.043 5.314 1.00 98.75 90 PHE A CA 1
ATOM 703 C C . PHE A 1 90 ? 5.824 -10.896 6.045 1.00 98.75 90 PHE A C 1
ATOM 705 O O . PHE A 1 90 ? 6.022 -12.064 5.705 1.00 98.75 90 PHE A O 1
ATOM 712 N N . GLU A 1 91 ? 6.431 -10.389 7.115 1.00 98.25 91 GLU A N 1
ATOM 713 C CA . GLU A 1 91 ? 7.122 -11.230 8.101 1.00 98.25 91 GLU A CA 1
ATOM 714 C C . GLU A 1 91 ? 6.180 -12.258 8.761 1.00 98.25 91 GLU A C 1
ATOM 716 O O . GLU A 1 91 ? 6.651 -13.253 9.316 1.00 98.25 91 GLU A O 1
ATOM 721 N N . ARG A 1 92 ? 4.863 -12.010 8.739 1.00 98.12 92 ARG A N 1
ATOM 722 C CA . ARG A 1 92 ? 3.840 -12.796 9.450 1.00 98.12 92 ARG A CA 1
ATOM 723 C C . ARG A 1 92 ? 2.791 -13.379 8.512 1.00 98.12 92 ARG A C 1
ATOM 725 O O . ARG A 1 92 ? 2.386 -14.517 8.717 1.00 98.12 92 ARG A O 1
ATOM 732 N N . GLU A 1 93 ? 2.408 -12.630 7.483 1.00 98.50 93 GLU A N 1
ATOM 733 C CA . GLU A 1 93 ? 1.310 -13.000 6.594 1.00 98.50 93 GLU A CA 1
ATOM 734 C C . GLU A 1 93 ? 1.786 -13.491 5.226 1.00 98.50 93 GLU A C 1
ATOM 736 O O . GLU A 1 93 ? 2.838 -13.097 4.718 1.00 98.50 93 GLU A O 1
ATOM 741 N N . GLN A 1 94 ? 0.995 -14.369 4.609 1.00 98.44 94 GLN A N 1
ATOM 742 C CA . GLN A 1 94 ? 1.242 -14.832 3.237 1.00 98.44 94 GLN A CA 1
ATOM 743 C C . GLN A 1 94 ? 0.623 -13.902 2.192 1.00 98.44 94 GLN A C 1
ATOM 745 O O . GLN A 1 94 ? 1.088 -13.867 1.053 1.00 98.44 94 GLN A O 1
ATOM 750 N N . GLU A 1 95 ? -0.395 -13.144 2.580 1.00 98.69 95 GLU A N 1
ATOM 751 C CA . GLU A 1 95 ? -1.118 -12.171 1.770 1.00 98.69 95 GLU A CA 1
ATOM 752 C C . GLU A 1 95 ? -1.799 -11.150 2.677 1.00 98.69 95 GLU A C 1
ATOM 754 O O . GLU A 1 95 ? -2.039 -11.429 3.850 1.00 98.69 95 GLU A O 1
ATOM 759 N N . ALA A 1 96 ? -2.070 -9.962 2.147 1.00 98.69 96 ALA A N 1
ATOM 760 C CA . ALA A 1 96 ? -2.771 -8.920 2.885 1.00 98.69 96 ALA A CA 1
ATOM 761 C C . ALA A 1 96 ? -3.404 -7.893 1.939 1.00 98.69 96 ALA A C 1
ATOM 763 O O . ALA A 1 96 ? -2.978 -7.720 0.788 1.00 98.69 96 ALA A O 1
ATOM 764 N N . ILE A 1 97 ? -4.405 -7.190 2.464 1.00 98.69 97 ILE A N 1
ATOM 765 C CA . ILE A 1 97 ? -5.047 -6.022 1.854 1.00 98.69 97 ILE A CA 1
ATOM 766 C C . ILE A 1 97 ? -4.440 -4.765 2.478 1.00 98.69 97 ILE A C 1
ATOM 768 O O . ILE A 1 97 ? -4.326 -4.669 3.693 1.00 98.69 97 ILE A O 1
ATOM 772 N N . PHE A 1 98 ? -4.077 -3.779 1.664 1.00 98.44 98 PHE A N 1
ATOM 773 C CA . PHE A 1 98 ? -3.408 -2.554 2.093 1.00 98.44 98 PHE A CA 1
ATOM 774 C C . PHE A 1 98 ? -4.245 -1.317 1.745 1.00 98.44 98 PHE A C 1
ATOM 776 O O . PHE A 1 98 ? -4.640 -1.114 0.589 1.00 98.44 98 PHE A O 1
ATOM 783 N N . VAL A 1 99 ? -4.480 -0.462 2.745 1.00 97.69 99 VAL A N 1
ATOM 784 C CA . VAL A 1 99 ? -5.274 0.772 2.630 1.00 97.69 99 VAL A CA 1
ATOM 785 C C . VAL A 1 99 ? -4.507 1.948 3.249 1.00 97.69 99 VAL A C 1
ATOM 787 O O . VAL A 1 99 ? -4.040 1.873 4.381 1.00 97.69 99 VAL A O 1
ATOM 790 N N . GLU A 1 100 ? -4.351 3.045 2.508 1.00 95.81 100 GLU A N 1
ATOM 791 C CA . GLU A 1 100 ? -3.702 4.277 2.993 1.00 95.81 100 GLU A CA 1
ATOM 792 C C . GLU A 1 100 ? -4.743 5.264 3.556 1.00 95.81 100 GLU A C 1
ATOM 794 O O . GLU A 1 100 ? -5.913 5.222 3.177 1.00 95.81 100 GLU A O 1
ATOM 799 N N . ASP A 1 101 ? -4.324 6.186 4.429 1.00 95.12 101 ASP A N 1
ATOM 800 C CA . ASP A 1 101 ? -5.199 7.167 5.096 1.00 95.12 101 ASP A CA 1
ATOM 801 C C . ASP A 1 101 ? -5.926 8.154 4.167 1.00 95.12 101 ASP A C 1
ATOM 803 O O . ASP A 1 101 ? -6.784 8.913 4.626 1.00 95.12 101 ASP A O 1
ATOM 807 N N . ASP A 1 102 ? -5.614 8.153 2.870 1.00 92.75 102 ASP A N 1
ATOM 808 C CA . ASP A 1 102 ? -6.298 8.909 1.822 1.00 92.75 102 ASP A CA 1
ATOM 809 C C . ASP A 1 102 ? -7.067 8.046 0.814 1.00 92.75 102 ASP A C 1
ATOM 811 O O . ASP A 1 102 ? -7.551 8.553 -0.203 1.00 92.75 102 ASP A O 1
ATOM 815 N N . CYS A 1 103 ? -7.269 6.769 1.138 1.00 94.06 103 CYS A N 1
ATOM 816 C CA . CYS A 1 103 ? -8.111 5.845 0.396 1.00 94.06 103 CYS A CA 1
ATOM 817 C C . CYS A 1 103 ? -9.304 5.407 1.258 1.00 94.06 103 CYS A C 1
ATOM 819 O O . CYS A 1 103 ? -9.129 4.864 2.342 1.00 94.06 103 CYS A O 1
ATOM 821 N N . VAL A 1 104 ? -10.530 5.629 0.773 1.00 95.25 104 VAL A N 1
ATOM 822 C CA . VAL A 1 104 ? -11.754 5.125 1.420 1.00 95.25 104 VAL A CA 1
ATOM 823 C C . VAL A 1 104 ? -12.298 3.981 0.557 1.00 95.25 104 VAL A C 1
ATOM 825 O O . VAL A 1 104 ? -12.897 4.266 -0.486 1.00 95.25 104 VAL A O 1
ATOM 828 N N . PRO A 1 105 ? -12.047 2.711 0.924 1.00 93.94 105 PRO A N 1
ATOM 829 C CA . PRO A 1 105 ? -12.546 1.564 0.173 1.00 93.94 105 PRO A CA 1
ATOM 830 C C . PRO A 1 105 ? -14.066 1.414 0.318 1.00 93.94 105 PRO A C 1
ATOM 832 O O . PRO A 1 105 ? -14.672 1.939 1.249 1.00 93.94 105 PRO A O 1
ATOM 835 N N . ASN A 1 106 ? -14.692 0.693 -0.612 1.00 92.94 106 ASN A N 1
ATOM 836 C CA . ASN A 1 106 ? -16.062 0.203 -0.447 1.00 92.94 106 ASN A CA 1
ATOM 837 C C . ASN A 1 106 ? -16.045 -1.242 0.086 1.00 92.94 106 ASN A C 1
ATOM 839 O O . ASN A 1 106 ? -15.043 -1.929 -0.052 1.00 92.94 106 ASN A O 1
ATOM 843 N N . GLU A 1 107 ? -17.146 -1.736 0.654 1.00 93.62 107 GLU A N 1
ATOM 844 C CA . GLU A 1 107 ? -17.204 -3.112 1.192 1.00 93.62 107 GLU A CA 1
ATOM 845 C C . GLU A 1 107 ? -16.847 -4.169 0.128 1.00 93.62 107 GLU A C 1
ATOM 847 O O . GLU A 1 107 ? -16.032 -5.057 0.367 1.00 93.62 107 GLU A O 1
ATOM 852 N N . SER A 1 108 ? -17.343 -3.999 -1.104 1.00 93.31 108 SER A N 1
ATOM 853 C CA . SER A 1 108 ? -17.054 -4.915 -2.219 1.00 93.31 108 SER A CA 1
ATOM 854 C C . SER A 1 108 ? -15.574 -4.977 -2.622 1.00 93.31 108 SER A C 1
ATOM 856 O O . SER A 1 108 ? -15.177 -5.900 -3.329 1.00 93.31 108 SER A O 1
ATOM 858 N N . PHE A 1 109 ? -14.752 -3.990 -2.242 1.00 95.31 109 PHE A N 1
ATOM 859 C CA . PHE A 1 109 ? -13.311 -4.027 -2.496 1.00 95.31 109 PHE A CA 1
ATOM 860 C C . PHE A 1 109 ? -12.651 -5.152 -1.700 1.00 95.31 109 PHE A C 1
ATOM 862 O O . PHE A 1 109 ? -11.803 -5.851 -2.252 1.00 95.31 109 PHE A O 1
ATOM 869 N N . PHE A 1 110 ? -13.067 -5.357 -0.449 1.00 97.12 110 PHE A N 1
ATOM 870 C CA . PHE A 1 110 ? -12.532 -6.422 0.393 1.00 97.12 110 PHE A CA 1
ATOM 871 C C . PHE A 1 110 ? -12.929 -7.785 -0.168 1.00 97.12 110 PHE A C 1
ATOM 873 O O . PHE A 1 110 ? -12.044 -8.569 -0.493 1.00 97.12 110 PHE A O 1
ATOM 880 N N . GLU A 1 111 ? -14.220 -7.994 -0.455 1.00 95.25 111 GLU A N 1
ATOM 881 C CA . GLU A 1 111 ? -14.713 -9.226 -1.095 1.00 95.25 111 GLU A CA 1
ATOM 882 C C . GLU A 1 111 ? -13.968 -9.536 -2.406 1.00 95.25 111 GLU A C 1
ATOM 884 O O . GLU A 1 111 ? -13.591 -10.677 -2.684 1.00 95.25 111 GLU A O 1
ATOM 889 N N . PHE A 1 112 ? -13.722 -8.506 -3.224 1.00 95.75 112 PHE A N 1
ATOM 890 C CA . PHE A 1 112 ? -12.956 -8.647 -4.457 1.00 95.75 112 PHE A CA 1
ATOM 891 C C . PHE A 1 112 ? -11.506 -9.056 -4.187 1.00 95.75 112 PHE A C 1
ATOM 893 O O . PHE A 1 112 ? -10.991 -9.960 -4.850 1.00 95.75 112 PHE A O 1
ATOM 900 N N . CYS A 1 113 ? -10.842 -8.408 -3.230 1.00 97.38 113 CYS A N 1
ATOM 901 C CA . CYS A 1 113 ? -9.479 -8.742 -2.850 1.00 97.38 113 CYS A CA 1
ATOM 902 C C . CYS A 1 113 ? -9.365 -10.180 -2.350 1.00 97.38 113 CYS A C 1
ATOM 904 O O . CYS A 1 113 ? -8.521 -10.902 -2.873 1.00 97.38 113 CYS A O 1
ATOM 906 N N . GLU A 1 114 ? -10.230 -10.621 -1.438 1.00 97.12 114 GLU A N 1
ATOM 907 C CA . GLU A 1 114 ? -10.225 -11.995 -0.919 1.00 97.12 114 GLU A CA 1
ATOM 908 C C . GLU A 1 114 ? -10.417 -13.019 -2.041 1.00 97.12 114 GLU A C 1
ATOM 910 O O . GLU A 1 114 ? -9.624 -13.951 -2.198 1.00 97.12 114 GLU A O 1
ATOM 915 N N . ALA A 1 115 ? -11.411 -12.795 -2.907 1.00 96.88 115 ALA A N 1
ATOM 916 C CA . ALA A 1 115 ? -11.680 -13.687 -4.026 1.00 96.88 115 ALA A CA 1
ATOM 917 C C . ALA A 1 115 ? -10.493 -13.783 -4.999 1.00 96.88 115 ALA A C 1
ATOM 919 O O . ALA A 1 115 ? -10.222 -14.855 -5.545 1.00 96.88 115 ALA A O 1
ATOM 920 N N . MET A 1 116 ? -9.797 -12.672 -5.265 1.00 97.75 116 MET A N 1
ATOM 921 C CA . MET A 1 116 ? -8.645 -12.665 -6.171 1.00 97.75 116 MET A CA 1
ATOM 922 C C . MET A 1 116 ? -7.383 -13.231 -5.519 1.00 97.75 116 MET A C 1
ATOM 924 O O . MET A 1 116 ? -6.631 -13.929 -6.203 1.00 97.75 116 MET A O 1
ATOM 928 N N . LEU A 1 117 ? -7.169 -12.956 -4.231 1.00 98.44 117 LEU A N 1
ATOM 929 C CA . LEU A 1 117 ? -6.065 -13.496 -3.444 1.00 98.44 117 LEU A CA 1
ATOM 930 C C . LEU A 1 117 ? -6.122 -15.022 -3.393 1.00 98.44 117 LEU A C 1
ATOM 932 O O . LEU A 1 117 ? -5.143 -15.680 -3.744 1.00 98.44 117 LEU A O 1
ATOM 936 N N . GLU A 1 118 ? -7.297 -15.577 -3.098 1.00 98.06 118 GLU A N 1
ATOM 937 C CA . GLU A 1 118 ? -7.513 -17.023 -3.109 1.00 98.06 118 GLU A CA 1
ATOM 938 C C . GLU A 1 118 ? -7.371 -17.604 -4.522 1.00 98.06 118 GLU A C 1
ATOM 940 O O . GLU A 1 118 ? -6.633 -18.562 -4.752 1.00 98.06 118 GLU A O 1
ATOM 945 N N . ARG A 1 119 ? -8.025 -16.990 -5.516 1.00 98.00 119 ARG A N 1
ATOM 946 C CA . ARG A 1 119 ? -8.032 -17.499 -6.896 1.00 98.00 119 ARG A CA 1
ATOM 947 C C . ARG A 1 119 ? -6.642 -17.579 -7.524 1.00 98.00 119 ARG A C 1
ATOM 949 O O . ARG A 1 119 ? -6.395 -18.484 -8.323 1.00 98.00 119 ARG A O 1
ATOM 956 N N . TYR A 1 120 ? -5.787 -16.599 -7.251 1.00 98.06 120 TYR A N 1
ATOM 957 C CA . TYR A 1 120 ? -4.469 -16.472 -7.874 1.00 98.06 120 TYR A CA 1
ATOM 958 C C . TYR A 1 120 ? -3.327 -16.770 -6.906 1.00 98.06 120 TYR A C 1
ATOM 960 O O . TYR A 1 120 ? -2.178 -16.458 -7.217 1.00 98.06 120 TYR A O 1
ATOM 968 N N . ARG A 1 121 ? -3.614 -17.418 -5.771 1.00 97.56 121 ARG A N 1
ATOM 969 C CA . ARG A 1 121 ? -2.639 -17.758 -4.729 1.00 97.56 121 ARG A CA 1
ATOM 970 C C . ARG A 1 121 ? -1.361 -18.386 -5.278 1.00 97.56 121 ARG A C 1
ATOM 972 O O . ARG A 1 121 ? -0.279 -17.926 -4.933 1.00 97.56 121 ARG A O 1
ATOM 979 N N . ASP A 1 122 ? -1.488 -19.324 -6.215 1.00 97.19 122 ASP A N 1
ATOM 980 C CA . ASP A 1 122 ? -0.355 -20.053 -6.808 1.00 97.19 122 ASP A CA 1
ATOM 981 C C . ASP A 1 122 ? 0.015 -19.590 -8.233 1.00 97.19 122 ASP A C 1
ATOM 983 O O . ASP A 1 122 ? 0.894 -20.165 -8.875 1.00 97.19 122 ASP A O 1
ATOM 987 N N . ASP A 1 123 ? -0.649 -18.560 -8.769 1.00 97.88 123 ASP A N 1
ATOM 988 C CA . ASP A 1 123 ? -0.350 -18.034 -10.105 1.00 97.88 123 ASP A CA 1
ATOM 989 C C . ASP A 1 123 ? 0.680 -16.901 -10.023 1.00 97.88 123 ASP A C 1
ATOM 991 O O . ASP A 1 123 ? 0.338 -15.729 -9.852 1.00 97.88 123 ASP A O 1
ATOM 995 N N . GLU A 1 124 ? 1.960 -17.246 -10.187 1.00 96.12 124 GLU A N 1
ATOM 996 C CA . GLU A 1 124 ? 3.081 -16.294 -10.126 1.00 96.12 124 GLU A CA 1
ATOM 997 C C . GLU A 1 124 ? 3.015 -15.177 -11.177 1.00 96.12 124 GLU A C 1
ATOM 999 O O . GLU A 1 124 ? 3.663 -14.142 -11.027 1.00 96.12 124 GLU A O 1
ATOM 1004 N N . ARG A 1 125 ? 2.189 -15.331 -12.221 1.00 95.56 125 ARG A N 1
ATOM 1005 C CA . ARG A 1 125 ? 1.972 -14.275 -13.222 1.00 95.56 125 ARG A CA 1
ATOM 1006 C C . ARG A 1 125 ? 1.142 -13.123 -12.667 1.00 95.56 125 ARG A C 1
ATOM 1008 O O . ARG A 1 125 ? 1.147 -12.045 -13.257 1.00 95.56 125 ARG A O 1
ATOM 1015 N N . ILE A 1 126 ? 0.395 -13.348 -11.587 1.00 97.00 126 ILE A N 1
ATOM 1016 C CA . ILE A 1 126 ? -0.413 -12.330 -10.920 1.00 97.00 126 ILE A CA 1
ATOM 1017 C C . ILE A 1 126 ? 0.325 -11.895 -9.659 1.00 97.00 126 ILE A C 1
ATOM 1019 O O . ILE A 1 126 ? 0.670 -12.713 -8.799 1.00 97.00 126 ILE A O 1
ATOM 1023 N N . MET A 1 127 ? 0.590 -10.596 -9.577 1.00 97.38 127 MET A N 1
ATOM 1024 C CA . MET A 1 127 ? 1.397 -9.996 -8.521 1.00 97.38 127 MET A CA 1
ATOM 1025 C C . MET A 1 127 ? 0.633 -8.931 -7.742 1.00 97.38 127 MET A C 1
ATOM 1027 O O . MET A 1 127 ? 1.034 -8.614 -6.627 1.00 97.38 127 MET A O 1
ATOM 1031 N N . SER A 1 128 ? -0.453 -8.361 -8.273 1.00 96.62 128 SER A N 1
ATOM 1032 C CA . SER A 1 128 ? -1.205 -7.334 -7.547 1.00 96.62 128 SER A CA 1
ATOM 1033 C C . SER A 1 128 ? -2.694 -7.340 -7.879 1.00 96.62 128 SER A C 1
ATOM 1035 O O . SER A 1 128 ? -3.102 -7.361 -9.038 1.00 96.62 128 SER A O 1
ATOM 1037 N N . VAL A 1 129 ? -3.518 -7.234 -6.840 1.00 96.75 129 VAL A N 1
ATOM 1038 C CA . VAL A 1 129 ? -4.956 -6.971 -6.948 1.00 96.75 129 VAL A CA 1
ATOM 1039 C C . VAL A 1 129 ? -5.190 -5.494 -6.656 1.00 96.75 129 VAL A C 1
ATOM 1041 O O . VAL A 1 129 ? -4.671 -4.968 -5.678 1.00 96.75 129 VAL A O 1
ATOM 1044 N N . ASN A 1 130 ? -5.945 -4.806 -7.509 1.00 93.25 130 ASN A N 1
ATOM 1045 C CA . ASN A 1 130 ? -6.111 -3.354 -7.448 1.00 93.25 130 ASN A CA 1
ATOM 1046 C C . ASN A 1 130 ? -7.597 -2.999 -7.319 1.00 93.25 130 ASN A C 1
ATOM 1048 O O . ASN A 1 130 ? -8.398 -3.446 -8.137 1.00 93.25 130 ASN A O 1
ATOM 1052 N N . GLY A 1 131 ? -7.951 -2.147 -6.355 1.00 91.31 131 GLY A N 1
ATOM 1053 C CA . GLY A 1 131 ? -9.316 -1.639 -6.165 1.00 91.31 131 GLY A CA 1
ATOM 1054 C C . GLY A 1 131 ? -9.673 -0.439 -7.046 1.00 91.31 131 GLY A C 1
ATOM 1055 O O . GLY A 1 131 ? -10.829 -0.030 -7.110 1.00 91.31 131 GLY A O 1
ATOM 1056 N N . THR A 1 132 ? -8.695 0.142 -7.747 1.00 88.19 132 THR A N 1
ATOM 1057 C CA . THR A 1 132 ? -8.893 1.340 -8.575 1.00 88.19 132 THR A CA 1
ATOM 1058 C C . THR A 1 132 ? -8.957 0.999 -10.065 1.00 88.19 132 THR A C 1
ATOM 1060 O O . THR A 1 132 ? -7.989 0.493 -10.632 1.00 88.19 132 THR A O 1
ATOM 1063 N N . ASN A 1 133 ? -10.038 1.402 -10.744 1.00 85.94 133 ASN A N 1
ATOM 1064 C CA . ASN A 1 133 ? -10.138 1.366 -12.206 1.00 85.94 133 ASN A CA 1
ATOM 1065 C C . ASN A 1 133 ? -9.933 2.763 -12.820 1.00 85.94 133 ASN A C 1
ATOM 1067 O O . ASN A 1 133 ? -10.852 3.578 -12.859 1.00 85.94 133 ASN A O 1
ATOM 1071 N N . ARG A 1 134 ? -8.739 3.025 -13.367 1.00 80.38 134 ARG A N 1
ATOM 1072 C CA . ARG A 1 134 ? -8.411 4.309 -14.023 1.00 80.38 134 ARG A CA 1
ATOM 1073 C C . ARG A 1 134 ? -9.012 4.490 -15.417 1.00 80.38 134 ARG A C 1
ATOM 1075 O O . ARG A 1 134 ? -8.897 5.575 -15.973 1.00 80.38 134 ARG A O 1
ATOM 1082 N N . LEU A 1 135 ? -9.613 3.452 -15.995 1.00 79.19 135 LEU A N 1
ATOM 1083 C CA . LEU A 1 135 ? -10.297 3.564 -17.285 1.00 79.19 135 LEU A CA 1
ATOM 1084 C C . LEU A 1 135 ? -11.695 4.177 -17.145 1.00 79.19 135 LEU A C 1
ATOM 1086 O O . LEU A 1 135 ? -12.323 4.445 -18.169 1.00 79.19 135 LEU A O 1
ATOM 1090 N N . GLU A 1 136 ? -12.196 4.323 -15.907 1.00 75.19 136 GLU A N 1
ATOM 1091 C CA . GLU A 1 136 ? -13.527 4.839 -15.514 1.00 75.19 136 GLU A CA 1
ATOM 1092 C C . GLU A 1 136 ? -14.728 4.080 -16.108 1.00 75.19 136 GLU A C 1
ATOM 1094 O O . GLU A 1 136 ? -15.868 4.235 -15.680 1.00 75.19 136 GLU A O 1
ATOM 1099 N N . THR A 1 137 ? -14.471 3.206 -17.070 1.00 76.94 137 THR A N 1
ATOM 1100 C CA . THR A 1 137 ? -15.424 2.381 -17.788 1.00 76.94 137 THR A CA 1
ATOM 1101 C C . THR A 1 137 ? -15.028 0.924 -17.601 1.00 76.94 137 THR A C 1
ATOM 1103 O O . THR A 1 137 ? -13.846 0.572 -17.532 1.00 76.94 137 THR A O 1
ATOM 1106 N N . TRP A 1 138 ? -16.026 0.053 -17.483 1.00 75.56 138 TRP A N 1
ATOM 1107 C CA . TRP A 1 138 ? -15.815 -1.386 -17.387 1.00 75.56 138 TRP A CA 1
ATOM 1108 C C . TRP A 1 138 ? -16.867 -2.119 -18.219 1.00 75.56 138 TRP A C 1
ATOM 1110 O O . TRP A 1 138 ? -17.970 -1.622 -18.444 1.00 75.56 138 TRP A O 1
ATOM 1120 N N . LYS A 1 139 ? -16.491 -3.286 -18.747 1.00 77.44 139 LYS A N 1
ATOM 1121 C CA . LYS A 1 139 ? -17.341 -4.101 -19.628 1.00 77.44 139 LYS A CA 1
ATOM 1122 C C . LYS A 1 139 ? -18.161 -5.073 -18.789 1.00 77.44 139 LYS A C 1
ATOM 1124 O O . LYS A 1 139 ? -17.875 -6.272 -18.771 1.00 77.44 139 LYS A O 1
ATOM 1129 N N . THR A 1 140 ? -19.145 -4.514 -18.088 1.00 77.06 140 THR A N 1
ATOM 1130 C CA . THR A 1 140 ? -20.042 -5.199 -17.137 1.00 77.06 140 THR A CA 1
ATOM 1131 C C . THR A 1 140 ? -20.720 -6.426 -17.736 1.00 77.06 140 THR A C 1
ATOM 1133 O O . THR A 1 140 ? -20.970 -7.409 -17.052 1.00 77.06 140 THR A O 1
ATOM 1136 N N . ASP A 1 141 ? -20.949 -6.389 -19.046 1.00 82.50 141 ASP A N 1
ATOM 1137 C CA . ASP A 1 141 ? -21.573 -7.434 -19.844 1.00 82.50 141 ASP A CA 1
ATOM 1138 C C . ASP A 1 141 ? -20.642 -8.623 -20.144 1.00 82.50 141 ASP A C 1
ATOM 1140 O O . ASP A 1 141 ? -21.098 -9.631 -20.684 1.00 82.50 141 ASP A O 1
ATOM 1144 N N . ARG A 1 142 ? -19.335 -8.522 -19.853 1.00 80.38 142 ARG A N 1
ATOM 1145 C CA . ARG A 1 142 ? -18.327 -9.511 -20.296 1.00 80.38 142 ARG A CA 1
ATOM 1146 C C . ARG A 1 142 ? -17.416 -10.033 -19.200 1.00 80.38 142 ARG A C 1
ATOM 1148 O O . ARG A 1 142 ? -16.970 -11.184 -19.292 1.00 80.38 142 ARG A O 1
ATOM 1155 N N . ARG A 1 143 ? -17.017 -9.167 -18.269 1.00 82.69 143 ARG A N 1
ATOM 1156 C CA . ARG A 1 143 ? -16.011 -9.457 -17.242 1.00 82.69 143 ARG A CA 1
ATOM 1157 C C . ARG A 1 143 ? -16.236 -8.572 -16.020 1.00 82.69 143 ARG A C 1
ATOM 1159 O O . ARG A 1 143 ? -16.477 -7.375 -16.168 1.00 82.69 143 ARG A O 1
ATOM 1166 N N . ASP A 1 144 ? -16.023 -9.146 -14.844 1.00 85.12 144 ASP A N 1
ATOM 1167 C CA . ASP A 1 144 ? -16.087 -8.425 -13.568 1.00 85.12 144 ASP A CA 1
ATOM 1168 C C . ASP A 1 144 ? -14.798 -7.632 -13.287 1.00 85.12 144 ASP A C 1
ATOM 1170 O O . ASP A 1 144 ? -14.834 -6.569 -12.679 1.00 85.12 144 ASP A O 1
ATOM 1174 N N . TYR A 1 145 ? -13.658 -8.096 -13.812 1.00 89.81 145 TYR A N 1
ATOM 1175 C CA . TYR A 1 145 ? -12.344 -7.454 -13.693 1.00 89.81 145 TYR A CA 1
ATOM 1176 C C . TYR A 1 145 ? -11.505 -7.651 -14.964 1.00 89.81 145 TYR A C 1
ATOM 1178 O O . TYR A 1 145 ? -11.867 -8.401 -15.876 1.00 89.81 145 TYR A O 1
ATOM 1186 N N . HIS A 1 146 ? -10.369 -6.962 -15.049 1.00 88.75 146 HIS A N 1
ATOM 1187 C CA . HIS A 1 146 ? -9.440 -7.071 -16.170 1.00 88.75 146 HIS A CA 1
ATOM 1188 C C . HIS A 1 146 ? -7.991 -7.027 -15.688 1.00 88.75 146 HIS A C 1
ATOM 1190 O O . HIS A 1 146 ? -7.684 -6.418 -14.669 1.00 88.75 146 HIS A O 1
ATOM 1196 N N . PHE A 1 147 ? -7.102 -7.669 -16.442 1.00 90.25 147 PHE A N 1
ATOM 1197 C CA . PHE A 1 147 ? -5.667 -7.587 -16.197 1.00 90.25 147 PHE A CA 1
ATOM 1198 C C . PHE A 1 147 ? -5.104 -6.316 -16.818 1.00 90.25 147 PHE A C 1
ATOM 1200 O O . PHE A 1 147 ? -5.466 -5.948 -17.940 1.00 90.25 147 PHE A O 1
ATOM 1207 N N . VAL A 1 148 ? -4.184 -5.680 -16.104 1.00 85.81 148 VAL A N 1
ATOM 1208 C CA . VAL A 1 148 ? -3.485 -4.477 -16.547 1.00 85.81 148 VAL A CA 1
ATOM 1209 C C . VAL A 1 148 ? -1.985 -4.672 -16.390 1.00 85.81 148 VAL A C 1
ATOM 1211 O O . VAL A 1 148 ? -1.527 -5.467 -15.584 1.00 85.81 148 VAL A O 1
ATOM 1214 N N . THR A 1 149 ? -1.206 -3.930 -17.168 1.00 79.38 149 THR A N 1
ATOM 1215 C CA . THR A 1 149 ? 0.243 -3.774 -16.953 1.00 79.38 149 THR A CA 1
ATOM 1216 C C . THR A 1 149 ? 0.558 -2.498 -16.161 1.00 79.38 149 THR A C 1
ATOM 1218 O O . THR A 1 149 ? 1.709 -2.215 -15.829 1.00 79.38 149 THR A O 1
ATOM 1221 N N . TYR A 1 150 ? -0.468 -1.690 -15.860 1.00 78.12 150 TYR A N 1
ATOM 1222 C CA . TYR A 1 150 ? -0.366 -0.454 -15.095 1.00 78.12 150 TYR A CA 1
ATOM 1223 C C . TYR A 1 150 ? -1.003 -0.637 -13.716 1.00 78.12 150 TYR A C 1
ATOM 1225 O O . TYR A 1 150 ? -2.213 -0.514 -13.565 1.00 78.12 150 TYR A O 1
ATOM 1233 N N . GLN A 1 151 ? -0.165 -0.878 -12.713 1.00 76.62 151 GLN A N 1
ATOM 1234 C CA . GLN A 1 151 ? -0.573 -1.032 -11.317 1.00 76.62 151 GLN A CA 1
ATOM 1235 C C . GLN A 1 151 ? -0.866 0.322 -10.634 1.00 76.62 151 GLN A C 1
ATOM 1237 O O . GLN A 1 151 ? -0.300 1.362 -11.006 1.00 76.62 151 GLN A O 1
ATOM 1242 N N . GLY A 1 152 ? -1.760 0.302 -9.639 1.00 78.62 152 GLY A N 1
ATOM 1243 C CA . GLY A 1 152 ? -2.039 1.394 -8.706 1.00 78.62 152 GLY A CA 1
ATOM 1244 C C . GLY A 1 152 ? -1.909 0.938 -7.247 1.00 78.62 152 GLY A C 1
ATOM 1245 O O . GLY A 1 152 ? -2.173 -0.204 -6.917 1.00 78.62 152 GLY A O 1
ATOM 1246 N N . VAL A 1 153 ? -1.492 1.831 -6.349 1.00 84.38 153 VAL A N 1
ATOM 1247 C CA . VAL A 1 153 ? -1.310 1.514 -4.913 1.00 84.38 153 VAL A CA 1
ATOM 1248 C C . VAL A 1 153 ? -2.442 2.054 -4.028 1.00 84.38 153 VAL A C 1
ATOM 1250 O O . VAL A 1 153 ? -2.328 2.070 -2.813 1.00 84.38 153 VAL A O 1
ATOM 1253 N N . TRP A 1 154 ? -3.543 2.518 -4.623 1.00 87.75 154 TRP A N 1
ATOM 1254 C CA . TRP A 1 154 ? -4.680 3.083 -3.888 1.00 87.75 154 TRP A CA 1
ATOM 1255 C C . TRP A 1 154 ? -5.742 2.013 -3.652 1.00 87.75 154 TRP A C 1
ATOM 1257 O O . TRP A 1 154 ? -6.552 1.756 -4.546 1.00 87.75 154 TRP A O 1
ATOM 1267 N N . GLY A 1 155 ? -5.695 1.384 -2.475 1.00 92.12 155 GLY A N 1
ATOM 1268 C CA . GLY A 1 155 ? -6.521 0.222 -2.150 1.00 92.12 155 GLY A CA 1
ATOM 1269 C C . GLY A 1 155 ? -6.108 -0.967 -3.012 1.00 92.12 155 GLY A C 1
ATOM 1270 O O . GLY A 1 155 ? -6.493 -1.085 -4.178 1.00 92.12 155 GLY A O 1
ATOM 1271 N N . TRP A 1 156 ? -5.263 -1.832 -2.467 1.00 96.81 156 TRP A N 1
ATOM 1272 C CA . TRP A 1 156 ? -4.698 -2.951 -3.215 1.00 96.81 156 TRP A CA 1
ATOM 1273 C C . TRP A 1 156 ? -4.405 -4.129 -2.296 1.00 96.81 156 TRP A C 1
ATOM 1275 O O . TRP A 1 156 ? -4.392 -3.989 -1.079 1.00 96.81 156 TRP A O 1
ATOM 1285 N N . ALA A 1 157 ? -4.164 -5.291 -2.884 1.00 98.12 157 ALA A N 1
ATOM 1286 C CA . ALA A 1 157 ? -3.731 -6.476 -2.168 1.00 98.12 157 ALA A CA 1
ATOM 1287 C C . ALA A 1 157 ? -2.620 -7.188 -2.939 1.00 98.12 157 ALA A C 1
ATOM 1289 O O . ALA A 1 157 ? -2.488 -7.045 -4.164 1.00 98.12 157 ALA A O 1
ATOM 1290 N N . THR A 1 158 ? -1.797 -7.939 -2.219 1.00 98.44 158 THR A N 1
ATOM 1291 C CA . THR A 1 158 ? -0.772 -8.794 -2.816 1.00 98.44 158 THR A CA 1
ATOM 1292 C C . THR A 1 158 ? -0.401 -9.935 -1.876 1.00 98.44 158 THR A C 1
ATOM 1294 O O . THR A 1 158 ? -0.832 -9.989 -0.724 1.00 98.44 158 THR A O 1
ATOM 1297 N N . TRP A 1 159 ? 0.429 -10.833 -2.387 1.00 98.69 159 TRP A N 1
ATOM 1298 C CA . TRP A 1 159 ? 1.013 -11.948 -1.668 1.00 98.69 159 TRP A CA 1
ATOM 1299 C C . TRP A 1 159 ? 2.458 -11.632 -1.303 1.00 98.69 159 TRP A C 1
ATOM 1301 O O . TRP A 1 159 ? 3.183 -11.002 -2.080 1.00 98.69 159 TRP A O 1
ATOM 1311 N N . ARG A 1 160 ? 2.925 -12.203 -0.195 1.00 98.69 160 ARG A N 1
ATOM 1312 C CA . ARG A 1 160 ? 4.336 -12.200 0.192 1.00 98.69 160 ARG A CA 1
ATOM 1313 C C . ARG A 1 160 ? 5.230 -12.688 -0.946 1.00 98.69 160 ARG A C 1
ATOM 1315 O O . ARG A 1 160 ? 6.213 -12.029 -1.251 1.00 98.69 160 ARG A O 1
ATOM 1322 N N . ARG A 1 161 ? 4.840 -13.771 -1.637 1.00 98.44 161 ARG A N 1
ATOM 1323 C CA . ARG A 1 161 ? 5.595 -14.318 -2.786 1.00 98.44 161 ARG A CA 1
ATOM 1324 C C . ARG A 1 161 ? 5.844 -13.293 -3.897 1.00 98.44 161 ARG A C 1
ATOM 1326 O O . ARG A 1 161 ? 6.844 -13.367 -4.591 1.00 98.44 161 ARG A O 1
ATOM 1333 N N . ALA A 1 162 ? 4.928 -12.345 -4.092 1.00 98.19 162 ALA A N 1
ATOM 1334 C CA . ALA A 1 162 ? 5.088 -11.301 -5.093 1.00 98.19 162 ALA A CA 1
ATOM 1335 C C . ALA A 1 162 ? 5.911 -10.138 -4.523 1.00 98.19 162 ALA A C 1
ATOM 1337 O O . ALA A 1 162 ? 6.775 -9.599 -5.214 1.00 98.19 162 ALA A O 1
ATOM 1338 N N . TRP A 1 163 ? 5.664 -9.776 -3.260 1.00 98.25 163 TRP A N 1
ATOM 1339 C CA . TRP A 1 163 ? 6.388 -8.716 -2.562 1.00 98.25 163 TRP A CA 1
ATOM 1340 C C . TRP A 1 163 ? 7.878 -9.015 -2.362 1.00 98.25 163 TRP A C 1
ATOM 1342 O O . TRP A 1 163 ? 8.676 -8.088 -2.365 1.00 98.25 163 TRP A O 1
ATOM 1352 N N . GLU A 1 164 ? 8.288 -10.284 -2.289 1.00 98.00 164 GLU A N 1
ATOM 1353 C CA . GLU A 1 164 ? 9.704 -10.694 -2.225 1.00 98.00 164 GLU A CA 1
ATOM 1354 C C . GLU A 1 164 ? 10.559 -10.158 -3.392 1.00 98.00 164 GLU A C 1
ATOM 1356 O O . GLU A 1 164 ? 11.778 -10.045 -3.269 1.00 98.00 164 GLU A O 1
ATOM 1361 N N . HIS A 1 165 ? 9.936 -9.773 -4.512 1.00 97.81 165 HIS A N 1
ATOM 1362 C CA . HIS A 1 165 ? 10.613 -9.125 -5.638 1.00 97.81 165 HIS A CA 1
ATOM 1363 C C . HIS A 1 165 ? 10.803 -7.607 -5.472 1.00 97.81 165 HIS A C 1
ATOM 1365 O O . HIS A 1 165 ?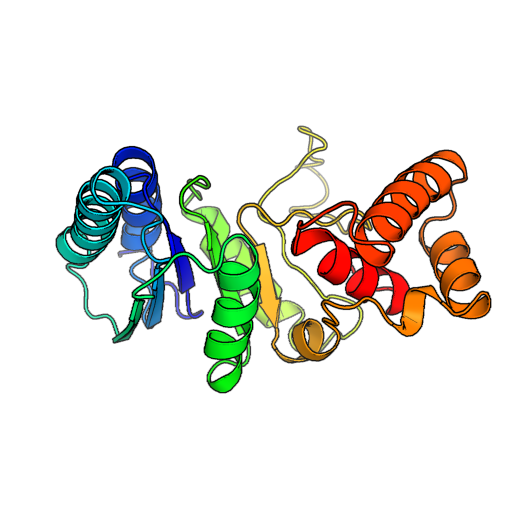 11.427 -6.972 -6.328 1.00 97.81 165 HIS A O 1
ATOM 1371 N N . TYR A 1 166 ? 10.237 -6.992 -4.431 1.00 97.81 166 TYR A N 1
ATOM 1372 C CA . TYR A 1 166 ? 10.364 -5.563 -4.177 1.00 97.81 166 TYR A CA 1
ATOM 1373 C C . TYR A 1 166 ? 11.804 -5.214 -3.782 1.00 97.81 166 TYR A C 1
ATOM 1375 O O . TYR A 1 166 ? 12.300 -5.598 -2.727 1.00 97.81 166 TYR A O 1
ATOM 1383 N N . ASP A 1 167 ? 12.466 -4.425 -4.627 1.00 97.00 167 ASP A N 1
ATOM 1384 C CA . ASP A 1 167 ? 13.780 -3.853 -4.344 1.00 97.00 167 ASP A CA 1
ATOM 1385 C C . ASP A 1 167 ? 13.678 -2.322 -4.334 1.00 97.00 167 ASP A C 1
ATOM 1387 O O . ASP A 1 167 ? 13.592 -1.719 -5.411 1.00 97.00 167 ASP A O 1
ATOM 1391 N N . PRO A 1 168 ? 13.713 -1.655 -3.161 1.00 95.00 168 PRO A N 1
ATOM 1392 C CA . PRO A 1 168 ? 13.585 -0.204 -3.084 1.00 95.00 168 PRO A CA 1
ATOM 1393 C C . PRO A 1 168 ? 14.707 0.534 -3.826 1.00 95.00 168 PRO A C 1
ATOM 1395 O O . PRO A 1 168 ? 14.502 1.680 -4.228 1.00 95.00 168 PRO A O 1
ATOM 1398 N N . GLU A 1 169 ? 15.871 -0.084 -4.031 1.00 94.75 169 GLU A N 1
ATOM 1399 C CA . GLU A 1 169 ? 17.002 0.513 -4.750 1.00 94.75 169 GLU A CA 1
ATOM 1400 C C . GLU A 1 169 ? 16.902 0.326 -6.270 1.00 94.75 169 GLU A C 1
ATOM 1402 O O . GLU A 1 169 ? 17.628 0.985 -7.014 1.00 94.75 169 GLU A O 1
ATOM 1407 N N . MET A 1 170 ? 15.978 -0.517 -6.748 1.00 95.94 170 MET A N 1
ATOM 1408 C CA . MET A 1 170 ? 15.807 -0.852 -8.165 1.00 95.94 170 MET A CA 1
ATOM 1409 C C . MET A 1 170 ? 17.131 -1.252 -8.840 1.00 95.94 170 MET A C 1
ATOM 1411 O O . MET A 1 170 ? 17.422 -0.799 -9.949 1.00 95.94 170 MET A O 1
ATOM 1415 N N . ARG A 1 171 ? 17.954 -2.092 -8.200 1.00 96.25 171 ARG A N 1
ATOM 1416 C CA . ARG A 1 171 ? 19.321 -2.416 -8.658 1.00 96.25 171 ARG A CA 1
ATOM 1417 C C . ARG A 1 171 ? 19.347 -2.974 -10.079 1.00 96.25 171 ARG A C 1
ATOM 1419 O O . ARG A 1 171 ? 20.214 -2.613 -10.874 1.00 96.25 171 ARG A O 1
ATOM 1426 N N . GLU A 1 172 ? 18.360 -3.799 -10.427 1.00 97.12 172 GLU A N 1
ATOM 1427 C CA . GLU A 1 172 ? 18.220 -4.376 -11.770 1.00 97.12 172 GLU A CA 1
ATOM 1428 C C . GLU A 1 172 ? 17.993 -3.328 -12.872 1.00 97.12 172 GLU A C 1
ATOM 1430 O O . GLU A 1 172 ? 18.242 -3.606 -14.044 1.00 97.12 172 GLU A O 1
ATOM 1435 N N . TRP A 1 173 ? 17.589 -2.098 -12.533 1.00 97.38 173 TRP A N 1
ATOM 1436 C CA . TRP A 1 173 ? 17.441 -1.020 -13.513 1.00 97.38 173 TRP A CA 1
ATOM 1437 C C . TRP A 1 173 ? 18.746 -0.708 -14.249 1.00 97.38 173 TRP A C 1
ATOM 1439 O O . TRP A 1 173 ? 18.697 -0.257 -15.395 1.00 97.38 173 TRP A O 1
ATOM 1449 N N . ALA A 1 174 ? 19.907 -0.961 -13.633 1.00 96.94 174 ALA A N 1
ATOM 1450 C CA . ALA A 1 174 ? 21.219 -0.730 -14.233 1.00 96.94 174 ALA A CA 1
ATOM 1451 C C . ALA A 1 174 ? 21.498 -1.631 -15.451 1.00 96.94 174 ALA A C 1
ATOM 1453 O O . ALA A 1 174 ? 22.250 -1.232 -16.349 1.00 96.94 174 ALA A O 1
ATOM 1454 N N . ASP A 1 175 ? 20.843 -2.788 -15.552 1.00 97.62 175 ASP A N 1
ATOM 1455 C CA . ASP A 1 175 ? 21.068 -3.769 -16.612 1.00 97.62 175 ASP A CA 1
ATOM 1456 C C . ASP A 1 175 ? 20.305 -3.404 -17.914 1.00 97.62 175 ASP A C 1
ATOM 1458 O O . ASP A 1 175 ? 19.071 -3.308 -17.926 1.00 97.62 175 ASP A O 1
ATOM 1462 N N . PRO A 1 176 ? 21.003 -3.205 -19.054 1.00 96.69 176 PRO A N 1
ATOM 1463 C CA . PRO A 1 176 ? 20.360 -2.982 -20.350 1.00 96.69 176 PRO A CA 1
ATOM 1464 C C . PRO A 1 176 ? 19.409 -4.104 -20.791 1.00 96.69 176 PRO A C 1
ATOM 1466 O O . PRO A 1 176 ? 18.404 -3.817 -21.442 1.00 96.69 176 PRO A O 1
ATOM 1469 N N . GLY A 1 177 ? 19.707 -5.360 -20.450 1.00 97.00 177 GLY A N 1
ATOM 1470 C CA . GLY A 1 177 ? 18.863 -6.516 -20.738 1.00 97.00 177 GLY A CA 1
ATOM 1471 C C . GLY A 1 177 ? 17.527 -6.433 -20.006 1.00 97.00 177 GLY A C 1
ATOM 1472 O O . GLY A 1 177 ? 16.481 -6.626 -20.623 1.00 97.00 177 GLY A O 1
ATOM 1473 N N . VAL A 1 178 ? 17.543 -6.030 -18.732 1.00 96.44 178 VAL A N 1
ATOM 1474 C CA . VAL A 1 178 ? 16.323 -5.782 -17.946 1.00 96.44 178 VAL A CA 1
ATOM 1475 C C . VAL A 1 178 ? 15.501 -4.661 -18.571 1.00 96.44 178 VAL A C 1
ATOM 1477 O O . VAL A 1 178 ? 14.298 -4.820 -18.775 1.00 96.44 178 VAL A O 1
ATOM 1480 N N . ARG A 1 179 ? 16.145 -3.550 -18.954 1.00 96.31 179 ARG A N 1
ATOM 1481 C CA . ARG A 1 179 ? 15.456 -2.450 -19.644 1.00 96.31 179 ARG A CA 1
ATOM 1482 C C . ARG A 1 179 ? 14.827 -2.915 -20.958 1.00 96.31 179 ARG A C 1
ATOM 1484 O O . ARG A 1 179 ? 13.697 -2.533 -21.235 1.00 96.31 179 ARG A O 1
ATOM 1491 N N . ASN A 1 180 ? 15.492 -3.765 -21.738 1.00 95.19 180 ASN A N 1
ATOM 1492 C CA . ASN A 1 180 ? 14.895 -4.337 -22.949 1.00 95.19 180 ASN A CA 1
ATOM 1493 C C . ASN A 1 180 ? 13.665 -5.204 -22.634 1.00 95.19 180 ASN A C 1
ATOM 1495 O O . ASN A 1 180 ? 12.632 -4.992 -23.259 1.00 95.19 180 ASN A O 1
ATOM 1499 N N . ARG A 1 181 ? 13.709 -6.059 -21.599 1.00 92.94 181 ARG A N 1
ATOM 1500 C CA . ARG A 1 181 ? 12.521 -6.821 -21.157 1.00 92.94 181 ARG A CA 1
ATOM 1501 C C . ARG A 1 181 ? 11.345 -5.911 -20.796 1.00 92.94 181 ARG A C 1
ATOM 1503 O O . ARG A 1 181 ? 10.214 -6.203 -21.162 1.00 92.94 181 ARG A O 1
ATOM 1510 N N . VAL A 1 182 ? 11.599 -4.789 -20.114 1.00 93.56 182 VAL A N 1
ATOM 1511 C CA . VAL A 1 182 ? 10.548 -3.801 -19.798 1.00 93.56 182 VAL A CA 1
ATOM 1512 C C . VAL A 1 182 ? 9.914 -3.241 -21.075 1.00 93.56 182 VAL A C 1
ATOM 1514 O O . VAL A 1 182 ? 8.695 -3.074 -21.118 1.00 93.56 182 VAL A O 1
ATOM 1517 N N . ARG A 1 183 ? 10.712 -2.974 -22.121 1.00 94.56 183 ARG A N 1
ATOM 1518 C CA . ARG A 1 183 ? 10.182 -2.534 -23.423 1.00 94.56 183 ARG A CA 1
ATOM 1519 C C . ARG A 1 183 ? 9.276 -3.591 -24.041 1.00 94.56 183 ARG A C 1
ATOM 1521 O O . ARG A 1 183 ? 8.172 -3.251 -24.454 1.00 94.56 183 ARG A O 1
ATOM 1528 N N . ASP A 1 184 ? 9.710 -4.848 -24.029 1.00 92.75 184 ASP A N 1
ATOM 1529 C CA . ASP A 1 184 ? 8.957 -5.967 -24.603 1.00 92.75 184 ASP A CA 1
ATOM 1530 C C . ASP A 1 184 ? 7.621 -6.201 -23.874 1.00 92.75 184 ASP A C 1
ATOM 1532 O O . ASP A 1 184 ? 6.606 -6.472 -24.512 1.00 92.75 184 ASP A O 1
ATOM 1536 N N . VAL A 1 185 ? 7.596 -6.057 -22.541 1.00 91.50 185 VAL A N 1
ATOM 1537 C CA . VAL A 1 185 ? 6.377 -6.220 -21.725 1.00 91.50 185 VAL A CA 1
ATOM 1538 C C . VAL A 1 185 ? 5.374 -5.088 -21.956 1.00 91.50 185 VAL A C 1
ATOM 1540 O O . VAL A 1 185 ? 4.171 -5.344 -22.025 1.00 91.50 185 VAL A O 1
ATOM 1543 N N . ILE A 1 186 ? 5.841 -3.839 -22.051 1.00 91.19 186 ILE A N 1
ATOM 1544 C CA . ILE A 1 186 ? 4.957 -2.679 -22.251 1.00 91.19 186 ILE A CA 1
ATOM 1545 C C . ILE A 1 186 ? 4.465 -2.612 -23.703 1.00 91.19 186 ILE A C 1
ATOM 1547 O O . ILE A 1 186 ? 3.294 -2.306 -23.919 1.00 91.19 186 ILE A O 1
ATOM 1551 N N . CYS A 1 187 ? 5.328 -2.938 -24.672 1.00 89.88 187 CYS A N 1
ATOM 1552 C CA . CYS A 1 187 ? 5.007 -3.050 -26.099 1.00 89.88 187 CYS A CA 1
ATOM 1553 C C . CYS A 1 187 ? 4.342 -1.790 -26.705 1.00 89.88 187 CYS A C 1
ATOM 1555 O O . CYS A 1 187 ? 3.535 -1.873 -27.628 1.00 89.88 187 CYS A O 1
ATOM 1557 N N . ASP A 1 188 ? 4.682 -0.614 -26.173 1.00 94.00 188 ASP A N 1
ATOM 1558 C CA . ASP A 1 188 ? 4.235 0.696 -26.652 1.00 94.00 188 ASP A CA 1
ATOM 1559 C C . ASP A 1 188 ? 5.312 1.746 -26.338 1.00 94.00 188 ASP A C 1
ATOM 1561 O O . ASP A 1 188 ? 5.672 1.942 -25.176 1.00 94.00 188 ASP A O 1
ATOM 1565 N N . ASP A 1 189 ? 5.857 2.401 -27.367 1.00 93.69 189 ASP A N 1
ATOM 1566 C CA . ASP A 1 189 ? 7.027 3.281 -27.231 1.00 93.69 189 ASP A CA 1
ATOM 1567 C C . ASP A 1 189 ? 6.754 4.523 -26.367 1.00 93.69 189 ASP A C 1
ATOM 1569 O O . ASP A 1 189 ? 7.637 4.970 -25.627 1.00 93.69 189 ASP A O 1
ATOM 1573 N N . GLU A 1 190 ? 5.537 5.071 -26.417 1.00 94.81 190 GLU A N 1
ATOM 1574 C CA . GLU A 1 190 ? 5.157 6.240 -25.620 1.00 94.81 190 GLU A CA 1
ATOM 1575 C C . GLU A 1 190 ? 5.038 5.863 -24.138 1.00 94.81 190 GLU A C 1
ATOM 1577 O O . GLU A 1 190 ? 5.605 6.530 -23.264 1.00 94.81 190 GLU A O 1
ATOM 1582 N N . GLN A 1 191 ? 4.378 4.740 -23.845 1.00 92.75 191 GLN A N 1
ATOM 1583 C CA . GLN A 1 191 ? 4.280 4.201 -22.490 1.00 92.75 191 GLN A CA 1
ATOM 1584 C C . GLN A 1 191 ? 5.648 3.776 -21.949 1.00 92.75 191 GLN A C 1
ATOM 1586 O O . GLN A 1 191 ? 5.944 4.020 -20.776 1.00 92.75 191 GLN A O 1
ATOM 1591 N N . VAL A 1 192 ? 6.512 3.191 -22.784 1.00 94.81 192 VAL A N 1
ATOM 1592 C CA . VAL A 1 192 ? 7.897 2.864 -22.422 1.00 94.81 192 VAL A CA 1
ATOM 1593 C C . VAL A 1 192 ? 8.652 4.124 -22.033 1.00 94.81 192 VAL A C 1
ATOM 1595 O O . VAL A 1 192 ? 9.245 4.150 -20.954 1.00 94.81 192 VAL A O 1
ATOM 1598 N N . ALA A 1 193 ? 8.619 5.172 -22.861 1.00 95.94 193 ALA A N 1
ATOM 1599 C CA . ALA A 1 193 ? 9.303 6.430 -22.570 1.00 95.94 193 ALA A CA 1
ATOM 1600 C C . ALA A 1 193 ? 8.808 7.039 -21.248 1.00 95.94 193 ALA A C 1
ATOM 1602 O O . ALA A 1 193 ? 9.613 7.439 -20.401 1.00 95.94 193 ALA A O 1
ATOM 1603 N N . TYR A 1 194 ? 7.491 7.021 -21.029 1.00 94.12 194 TYR A N 1
ATOM 1604 C CA . TYR A 1 194 ? 6.875 7.485 -19.790 1.00 94.12 194 TYR A CA 1
ATOM 1605 C C . TYR A 1 194 ? 7.341 6.690 -18.559 1.00 94.12 194 TYR A C 1
ATOM 1607 O O . TYR A 1 194 ? 7.720 7.280 -17.542 1.00 94.12 194 TYR A O 1
ATOM 1615 N N . GLN A 1 195 ? 7.345 5.354 -18.627 1.00 93.94 195 GLN A N 1
ATOM 1616 C CA . GLN A 1 195 ? 7.784 4.519 -17.504 1.00 93.94 195 GLN A CA 1
ATOM 1617 C C . GLN A 1 195 ? 9.287 4.617 -17.260 1.00 93.94 195 GLN A C 1
ATOM 1619 O O . GLN A 1 195 ? 9.709 4.722 -16.109 1.00 93.94 195 GLN A O 1
ATOM 1624 N N . PHE A 1 196 ? 10.092 4.655 -18.321 1.00 96.31 196 PHE A N 1
ATOM 1625 C CA . PHE A 1 196 ? 11.542 4.784 -18.222 1.00 96.31 196 PHE A CA 1
ATOM 1626 C C . PHE A 1 196 ? 11.937 6.064 -17.506 1.00 96.31 196 PHE A C 1
ATOM 1628 O O . PHE A 1 196 ? 12.792 6.026 -16.628 1.00 96.31 196 PHE A O 1
ATOM 1635 N N . GLU A 1 197 ? 11.279 7.178 -17.815 1.00 96.44 197 GLU A N 1
ATOM 1636 C CA . GLU A 1 197 ? 11.524 8.435 -17.119 1.00 96.44 197 GLU A CA 1
ATOM 1637 C C . GLU A 1 197 ? 11.184 8.333 -15.623 1.00 96.44 197 GLU A C 1
ATOM 1639 O O . GLU A 1 197 ? 11.927 8.812 -14.764 1.00 96.44 197 GLU A O 1
ATOM 1644 N N . ARG A 1 198 ? 10.084 7.655 -15.271 1.00 94.88 198 ARG A N 1
ATOM 1645 C CA . ARG A 1 198 ? 9.702 7.452 -13.865 1.00 94.88 198 ARG A CA 1
ATOM 1646 C C . ARG A 1 198 ? 10.693 6.561 -13.120 1.00 94.88 198 ARG A C 1
ATOM 1648 O O . ARG A 1 198 ? 11.027 6.904 -11.981 1.00 94.88 198 ARG A O 1
ATOM 1655 N N . PHE A 1 199 ? 11.121 5.460 -13.736 1.00 96.06 199 PHE A N 1
ATOM 1656 C CA . PHE A 1 199 ? 12.088 4.507 -13.190 1.00 96.06 199 PHE A CA 1
ATOM 1657 C C . PHE A 1 199 ? 13.477 5.132 -13.057 1.00 96.06 199 PHE A C 1
ATOM 1659 O O . PHE A 1 199 ? 14.045 5.080 -11.971 1.00 96.06 199 PHE A O 1
ATOM 1666 N N . ARG A 1 200 ? 13.957 5.842 -14.086 1.00 96.81 200 ARG A N 1
ATOM 1667 C CA . ARG A 1 200 ? 15.197 6.632 -14.046 1.00 96.81 200 ARG A CA 1
ATOM 1668 C C . ARG A 1 200 ? 15.190 7.608 -12.874 1.00 96.81 200 ARG A C 1
ATOM 1670 O O . ARG A 1 200 ? 16.069 7.538 -12.024 1.00 96.81 200 ARG A O 1
ATOM 1677 N N . LYS A 1 201 ? 14.147 8.442 -12.760 1.00 96.31 201 LYS A N 1
ATOM 1678 C CA . LYS A 1 201 ? 14.005 9.394 -11.644 1.00 96.31 201 LYS A CA 1
ATOM 1679 C C . LYS A 1 201 ? 14.030 8.724 -10.275 1.00 96.31 201 LYS A C 1
ATOM 1681 O O . LYS A 1 201 ? 14.497 9.318 -9.313 1.00 96.31 201 LYS A O 1
ATOM 1686 N N . ARG A 1 202 ? 13.473 7.515 -10.147 1.00 95.44 202 ARG A N 1
ATOM 1687 C CA . ARG A 1 202 ? 13.537 6.777 -8.881 1.00 95.44 202 ARG A CA 1
ATOM 1688 C C . ARG A 1 202 ? 14.944 6.256 -8.604 1.00 95.44 202 ARG A C 1
ATOM 1690 O O . ARG A 1 202 ? 15.405 6.399 -7.475 1.00 95.44 202 ARG A O 1
ATOM 1697 N N . TYR A 1 203 ? 15.580 5.661 -9.606 1.00 96.50 203 TYR A N 1
ATOM 1698 C CA . TYR A 1 203 ? 16.912 5.070 -9.510 1.00 96.50 203 TYR A CA 1
ATOM 1699 C C . TYR A 1 203 ? 17.993 6.118 -9.207 1.00 96.50 203 TYR A C 1
ATOM 1701 O O . TYR A 1 203 ? 18.867 5.892 -8.381 1.00 96.50 203 TYR A O 1
ATOM 1709 N N . GLU A 1 204 ? 17.888 7.305 -9.803 1.00 96.25 204 GLU A N 1
ATOM 1710 C CA . GLU A 1 204 ? 18.825 8.420 -9.595 1.00 96.25 204 GLU A CA 1
ATOM 1711 C C . GLU A 1 204 ? 18.538 9.232 -8.317 1.00 96.25 204 GLU A C 1
ATOM 1713 O O . GLU A 1 204 ? 19.229 10.205 -8.026 1.00 96.25 204 GLU A O 1
ATOM 1718 N N . GLY A 1 205 ? 17.519 8.851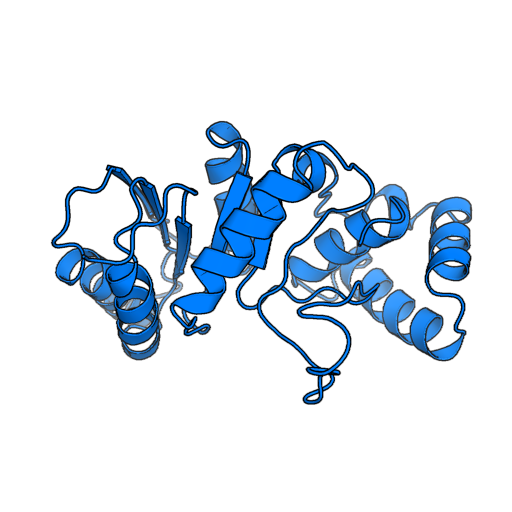 -7.539 1.00 94.62 205 GLY A N 1
ATOM 1719 C CA . GLY A 1 205 ? 17.166 9.519 -6.283 1.00 94.62 205 GLY A CA 1
ATOM 1720 C C . GLY A 1 205 ? 16.358 10.815 -6.437 1.00 94.62 205 GLY A C 1
ATOM 1721 O O . GLY A 1 205 ? 16.025 11.441 -5.436 1.00 94.62 205 GLY A O 1
ATOM 1722 N N . GLU A 1 206 ? 15.957 11.196 -7.655 1.00 96.06 206 GLU A N 1
ATOM 1723 C CA . GLU A 1 206 ? 15.084 12.357 -7.914 1.00 96.06 206 GLU A CA 1
ATOM 1724 C C . GLU A 1 206 ? 13.631 12.148 -7.431 1.00 96.06 206 GLU A C 1
ATOM 1726 O O . GLU A 1 206 ? 12.798 13.054 -7.485 1.00 96.06 206 GLU A O 1
ATOM 1731 N N . SER A 1 207 ? 13.270 10.937 -6.999 1.00 93.75 207 SER A N 1
ATOM 1732 C CA . SER A 1 207 ? 11.922 10.609 -6.549 1.00 93.75 207 SER A CA 1
ATOM 1733 C C . SER A 1 207 ? 11.932 9.639 -5.380 1.00 93.75 207 SER A C 1
ATOM 1735 O O . SER A 1 207 ? 12.516 8.567 -5.466 1.00 93.75 207 SER A O 1
ATOM 1737 N N . VAL A 1 208 ? 11.183 9.976 -4.331 1.00 92.31 208 VAL A N 1
ATOM 1738 C CA . VAL A 1 208 ? 11.050 9.169 -3.105 1.00 92.31 208 VAL A CA 1
ATOM 1739 C C . VAL A 1 208 ? 9.872 8.184 -3.130 1.00 92.31 208 VAL A C 1
ATOM 1741 O O . VAL A 1 208 ? 9.578 7.542 -2.131 1.00 92.31 208 VAL A O 1
ATOM 1744 N N . ALA A 1 209 ? 9.152 8.075 -4.252 1.00 92.56 209 ALA A N 1
ATOM 1745 C CA . ALA A 1 209 ? 7.931 7.274 -4.330 1.00 92.56 209 ALA A CA 1
ATOM 1746 C C . ALA A 1 209 ? 8.224 5.763 -4.242 1.00 92.56 209 ALA A C 1
ATOM 1748 O O . ALA A 1 209 ? 8.843 5.202 -5.151 1.00 92.56 209 ALA A O 1
ATOM 1749 N N . TRP A 1 210 ? 7.715 5.109 -3.192 1.00 93.88 210 TRP A N 1
ATOM 1750 C CA . TRP A 1 210 ? 7.842 3.662 -2.953 1.00 93.88 210 TRP A CA 1
ATOM 1751 C C . TRP A 1 210 ? 7.104 2.806 -3.998 1.00 93.88 210 TRP A C 1
ATOM 1753 O O . TRP A 1 210 ? 7.495 1.682 -4.287 1.00 93.88 210 TRP A O 1
ATOM 1763 N N . SER A 1 211 ? 6.067 3.352 -4.633 1.00 93.88 211 SER A N 1
ATOM 1764 C CA . SER A 1 211 ? 5.284 2.632 -5.644 1.00 93.88 211 SER A CA 1
ATOM 1765 C C . SER A 1 211 ? 6.029 2.435 -6.968 1.00 93.88 211 SER A C 1
ATOM 1767 O O . SER A 1 211 ? 5.672 1.567 -7.763 1.00 93.88 211 SER A O 1
ATOM 1769 N N . LYS A 1 212 ? 7.081 3.223 -7.237 1.00 94.88 212 LYS A N 1
ATOM 1770 C CA . LYS A 1 212 ? 7.873 3.091 -8.470 1.00 94.88 212 LYS A CA 1
ATOM 1771 C C . LYS A 1 212 ? 8.727 1.814 -8.480 1.00 94.88 212 LYS A C 1
ATOM 1773 O O . LYS A 1 212 ? 8.637 1.104 -9.481 1.00 94.88 212 LYS A O 1
ATOM 1778 N N . PRO A 1 213 ? 9.493 1.486 -7.419 1.00 95.88 213 PRO A N 1
ATOM 1779 C CA . PRO A 1 213 ? 10.154 0.190 -7.322 1.00 95.88 213 PRO A CA 1
ATOM 1780 C C . PRO A 1 213 ? 9.189 -0.992 -7.382 1.00 95.88 213 PRO A C 1
ATOM 1782 O O . PRO A 1 213 ? 9.466 -1.955 -8.087 1.00 95.88 213 PRO A O 1
ATOM 1785 N N . TRP A 1 214 ? 8.018 -0.890 -6.745 1.00 96.50 214 TRP A N 1
ATOM 1786 C CA . TRP A 1 214 ? 7.022 -1.962 -6.804 1.00 96.50 214 TRP A CA 1
ATOM 1787 C C . TRP A 1 214 ? 6.519 -2.213 -8.225 1.00 96.50 214 TRP A C 1
ATOM 1789 O O . TRP A 1 214 ? 6.546 -3.335 -8.729 1.00 96.50 214 TRP A O 1
ATOM 1799 N N . ARG A 1 215 ? 6.171 -1.142 -8.940 1.00 95.12 215 ARG A N 1
ATOM 1800 C CA . ARG A 1 215 ? 5.814 -1.240 -10.354 1.00 95.12 215 ARG A CA 1
ATOM 1801 C C . ARG A 1 215 ? 6.940 -1.836 -11.202 1.00 95.12 215 ARG A C 1
ATOM 1803 O O . ARG A 1 215 ? 6.671 -2.608 -12.124 1.00 95.12 215 ARG A O 1
ATOM 1810 N N . PHE A 1 216 ? 8.182 -1.440 -10.938 1.00 95.94 216 PHE A N 1
ATOM 1811 C CA . PHE A 1 216 ? 9.336 -1.978 -11.646 1.00 95.94 216 PHE A CA 1
ATOM 1812 C C . PHE A 1 216 ? 9.462 -3.487 -11.416 1.00 95.94 216 PHE A C 1
ATOM 1814 O O . PHE A 1 216 ? 9.535 -4.219 -12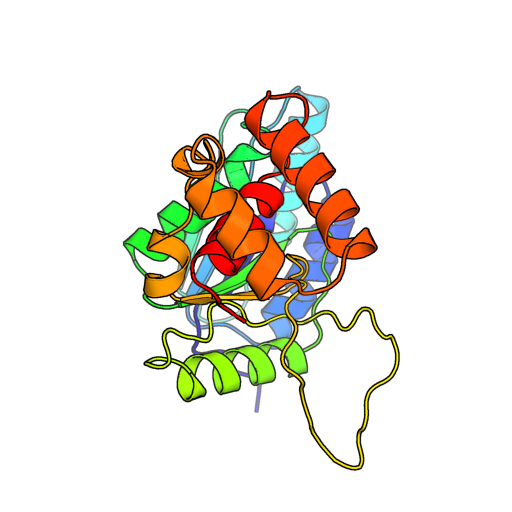.401 1.00 95.94 216 PHE A O 1
ATOM 1821 N N . ALA A 1 217 ? 9.364 -3.943 -10.163 1.00 96.38 217 ALA A N 1
ATOM 1822 C CA . ALA A 1 217 ? 9.374 -5.357 -9.792 1.00 96.38 217 ALA A CA 1
ATOM 1823 C C . ALA A 1 217 ? 8.290 -6.157 -10.533 1.00 96.38 217 ALA A C 1
ATOM 1825 O O . ALA A 1 217 ? 8.598 -7.173 -11.153 1.00 96.38 217 ALA A O 1
ATOM 1826 N N . ILE A 1 218 ? 7.047 -5.662 -10.572 1.00 95.62 218 ILE A N 1
ATOM 1827 C CA . ILE A 1 218 ? 5.967 -6.304 -11.341 1.00 95.62 218 ILE A CA 1
ATOM 1828 C C . ILE A 1 218 ? 6.338 -6.396 -12.827 1.00 95.62 218 ILE A C 1
ATOM 1830 O O . ILE A 1 218 ? 6.199 -7.445 -13.453 1.00 95.62 218 ILE A O 1
ATOM 1834 N N . THR A 1 219 ? 6.844 -5.304 -13.404 1.00 94.94 219 THR A N 1
ATOM 1835 C CA . THR A 1 219 ? 7.109 -5.234 -14.847 1.00 94.94 219 THR A CA 1
ATOM 1836 C C . THR A 1 219 ? 8.229 -6.185 -15.273 1.00 94.94 219 THR A C 1
ATOM 1838 O O . THR A 1 219 ? 8.090 -6.879 -16.279 1.00 94.94 219 THR A O 1
ATOM 1841 N N . ILE A 1 220 ? 9.331 -6.252 -14.519 1.00 95.00 220 ILE A N 1
ATOM 1842 C CA . ILE A 1 220 ? 10.483 -7.099 -14.874 1.00 95.00 220 ILE A CA 1
ATOM 1843 C C . ILE A 1 220 ? 10.208 -8.594 -14.689 1.00 95.00 220 ILE A C 1
ATOM 1845 O O . ILE A 1 220 ? 10.832 -9.402 -15.374 1.00 95.00 220 ILE A O 1
ATOM 1849 N N . ASN A 1 221 ? 9.248 -8.943 -13.828 1.00 94.44 221 ASN A N 1
ATOM 1850 C CA . ASN A 1 221 ? 8.766 -10.310 -13.632 1.00 94.44 221 ASN A CA 1
ATOM 1851 C C . ASN A 1 221 ? 7.586 -10.662 -14.558 1.00 94.44 221 ASN A C 1
ATOM 1853 O O . ASN A 1 221 ? 7.006 -11.736 -14.437 1.00 94.44 221 ASN A O 1
ATOM 1857 N N . ASN A 1 222 ? 7.225 -9.779 -15.504 1.00 92.25 222 ASN A N 1
ATOM 1858 C CA . ASN A 1 222 ? 6.056 -9.934 -16.380 1.00 92.25 222 ASN A CA 1
ATOM 1859 C C . ASN A 1 222 ? 4.750 -10.198 -15.597 1.00 92.25 222 ASN A C 1
ATOM 1861 O O . ASN A 1 222 ? 3.848 -10.883 -16.086 1.00 92.25 222 ASN A O 1
ATOM 1865 N N . GLY A 1 223 ? 4.650 -9.632 -14.394 1.00 92.94 223 GLY A N 1
ATOM 1866 C CA . GLY A 1 223 ? 3.479 -9.718 -13.538 1.00 92.94 223 GLY A CA 1
ATOM 1867 C C . GLY A 1 223 ? 2.293 -8.912 -14.069 1.00 92.94 223 GLY A C 1
ATOM 1868 O O . GLY A 1 223 ? 2.425 -8.069 -14.968 1.00 92.94 223 GLY A O 1
ATOM 1869 N N . ARG A 1 224 ? 1.117 -9.191 -13.516 1.00 90.06 224 ARG A N 1
ATOM 1870 C CA . ARG A 1 224 ? -0.128 -8.438 -13.701 1.00 90.06 224 ARG A CA 1
ATOM 1871 C C . ARG A 1 224 ? -0.667 -7.961 -12.360 1.00 90.06 224 ARG A C 1
ATOM 1873 O O . ARG A 1 224 ? -0.455 -8.676 -11.350 1.00 90.06 224 ARG A O 1
#

Secondary structure (DSSP, 8-state):
------S-EEEEESS-HHHHHHHHHHHHTT--SEEEEEEPPPSSHHHHHHHHHHHHHHHTT--SS-EEEEEE-SS--TTHHHHHHHHHHHTT-SEEEEEETT----HHHHHHHHHHHHHTTT-TT---EES--TTS---TTT-S----SS---SSEEEEHHHHTT--TT-GGGG-HHHHHHHHHHH--HHHHHHHHHHHHHHHTTS---THHHHHHHHHHTT--

InterPro domains:
  IPR029044 Nucleotide-diphospho-sugar transferases [G3DSA:3.90.550.10] (7-212)
  IPR029044 Nucleotide-diphospho-sugar transferases [SSF53448] (7-174)

Foldseek 3Di:
DQAAFAAEAEEEEFQALVLLLLQLLQVVSNLYQEYEYQYFAAADPNSNVSSVSSVVSNVVSNPHNHRYHYDYYNHGPDQVSVLVSVVVVQVPFQKHKYAYSNARAHSVLSVQQVVCCVVCVPPLQAFKAARDDPVVDDPPVPDPDDDDLDDDPHTMMGGSSNSVLQDQLLVVLVDPVLLVQLCVLVVDPVVSVVLNVLLVCSNVVVDPHSVNSSSSSCSSSNHD

Organism: NCBI:txid1227498